Protein AF-A0A6L4ZSP7-F1 (afdb_monomer_lite)

Secondary structure (DSSP, 8-state):
-HHHHHHHHHHHHHHHHHHHHHHHHHHHHHHHHHHHHHHHHHHHHHHHHHHHHHHHH-GGG--S-S-------HHHHHHHHHHHHHHHHHHHHHHHHHHHHHHHHT--HHHHHHHHHHHHHHHHHHHHHHH--TT-HHHHHHHHIIIIIHHHHHHHHHHHHHHHHHTT--TTHHHHHHHHHHHHHHHHHHHHHHHHHHHHHHHHHHTHHHHHHHHHHHHHHHHHHHHHHHHHHHHHHHHTT-------EEEPTTSPEEE---------THHHHHHHHHHT--

Sequence (282 aa):
MSNYTNKGRRQIQEAANDQVRASIIRDNHKEIFEALPRQFDEMKQTIKGFKERLRGAHPTLTKSDEIIIPYAIPVDLQTSSRYFYAALACLVFIALLAAWFSDAWGISPIIAIAIELVIALFTDGLLLYIFNRADEPTASIRRIRQFVVIPSGIAILITLPLFLLTRFVTDELALLFLPIATFSMYGLTIAVTLAGAGLLVCSYILKWSQRDSKHFHGLVQAYASYKSFHEELHDLFEEFGYQTSSLRCEFAEDNRPVTVLVIEQLKIDLARNRSKKQLMLK

Structure (mmCIF, N/CA/C/O backbone):
data_AF-A0A6L4ZSP7-F1
#
_entry.id   AF-A0A6L4ZSP7-F1
#
loop_
_atom_site.group_PDB
_atom_site.id
_atom_site.type_symbol
_atom_site.label_atom_id
_atom_site.label_alt_id
_atom_site.label_comp_id
_atom_site.label_asym_id
_atom_site.label_entity_id
_atom_site.label_seq_id
_atom_site.pdbx_PDB_ins_code
_atom_site.Cartn_x
_atom_site.Cartn_y
_atom_site.Cartn_z
_atom_site.occupancy
_atom_site.B_iso_or_equiv
_atom_site.auth_seq_id
_atom_site.auth_comp_id
_atom_site.auth_asym_id
_atom_site.auth_atom_id
_atom_site.pdbx_PDB_model_num
ATOM 1 N N . MET A 1 1 ? -63.226 -36.095 33.724 1.00 50.00 1 MET A N 1
ATOM 2 C CA . MET A 1 1 ? -61.826 -36.136 34.220 1.00 50.00 1 MET A CA 1
ATOM 3 C C . MET A 1 1 ? -60.751 -35.724 33.195 1.00 50.00 1 MET A C 1
ATOM 5 O O . MET A 1 1 ? -59.643 -35.435 33.617 1.00 50.00 1 MET A O 1
ATOM 9 N N . SER A 1 2 ? -61.043 -35.587 31.890 1.00 53.31 2 SER A N 1
ATOM 10 C CA . SER A 1 2 ? -60.033 -35.282 30.847 1.00 53.31 2 SER A CA 1
ATOM 11 C C . SER A 1 2 ? -59.580 -33.808 30.717 1.00 53.31 2 SER A C 1
ATOM 13 O O . SER A 1 2 ? -58.587 -33.537 30.047 1.00 53.31 2 SER A O 1
ATOM 15 N N . ASN A 1 3 ? -60.278 -32.837 31.322 1.00 49.88 3 ASN A N 1
ATOM 16 C CA . ASN A 1 3 ? -59.964 -31.403 31.147 1.00 49.88 3 ASN A CA 1
ATOM 17 C C . ASN A 1 3 ? -58.893 -30.864 32.113 1.00 49.88 3 ASN A C 1
ATOM 19 O O . ASN A 1 3 ? -58.238 -29.867 31.811 1.00 49.88 3 ASN A O 1
ATOM 23 N N . TYR A 1 4 ? -58.664 -31.528 33.249 1.00 48.09 4 TYR A N 1
ATOM 24 C CA . TYR A 1 4 ? -57.664 -31.096 34.235 1.00 48.09 4 TYR A CA 1
ATOM 25 C C . TYR A 1 4 ? -56.230 -31.459 33.820 1.00 48.09 4 TYR A C 1
ATOM 27 O O . TYR A 1 4 ? -55.296 -30.706 34.089 1.00 48.09 4 TYR A O 1
ATOM 35 N N . THR A 1 5 ? -56.053 -32.558 33.083 1.00 56.16 5 THR A N 1
ATOM 36 C CA . THR A 1 5 ? -54.752 -33.011 32.565 1.00 56.16 5 THR A CA 1
ATOM 37 C C . THR A 1 5 ? -54.221 -32.123 31.437 1.00 56.16 5 THR A C 1
ATOM 39 O O . THR A 1 5 ? -53.020 -31.864 31.384 1.00 56.16 5 THR A O 1
ATOM 42 N N . ASN A 1 6 ? -55.095 -31.578 30.585 1.00 59.00 6 ASN A N 1
ATOM 43 C CA . ASN A 1 6 ? -54.694 -30.643 29.525 1.00 59.00 6 ASN A CA 1
ATOM 44 C C . ASN A 1 6 ? -54.294 -29.261 30.064 1.00 59.00 6 ASN A C 1
ATOM 46 O O . ASN A 1 6 ? -53.354 -28.649 29.558 1.00 59.00 6 ASN A O 1
ATOM 50 N N . LYS A 1 7 ? -54.962 -28.781 31.120 1.00 62.00 7 LYS A N 1
ATOM 51 C CA . LYS A 1 7 ? -54.642 -27.488 31.741 1.00 62.00 7 LYS A CA 1
ATOM 52 C C . LYS A 1 7 ? -53.291 -27.524 32.468 1.00 62.00 7 LYS A C 1
ATOM 54 O O . LYS A 1 7 ? -52.500 -26.600 32.320 1.00 62.00 7 LYS A O 1
ATOM 59 N N . GLY A 1 8 ? -52.994 -28.626 33.164 1.00 56.69 8 GLY A N 1
ATOM 60 C CA . GLY A 1 8 ? -51.693 -28.842 33.806 1.00 56.69 8 GLY A CA 1
ATOM 61 C C . GLY A 1 8 ? -50.537 -28.970 32.807 1.00 56.69 8 GLY A C 1
ATOM 62 O O . GLY A 1 8 ? -49.480 -28.391 33.029 1.00 56.69 8 GLY A O 1
ATOM 63 N N . ARG A 1 9 ? -50.742 -29.655 31.670 1.00 58.72 9 ARG A N 1
ATOM 64 C CA . ARG A 1 9 ? -49.723 -29.735 30.606 1.00 58.72 9 ARG A CA 1
ATOM 65 C C . ARG A 1 9 ? -49.409 -28.369 29.993 1.00 58.72 9 ARG A C 1
ATOM 67 O O . ARG A 1 9 ? -48.236 -28.066 29.826 1.00 58.72 9 ARG A O 1
ATOM 74 N N . ARG A 1 10 ? -50.420 -27.527 29.735 1.00 62.38 10 ARG A N 1
ATOM 75 C CA . ARG A 1 10 ? -50.205 -26.153 29.239 1.00 62.38 10 ARG A CA 1
ATOM 76 C C . ARG A 1 10 ? -49.422 -25.285 30.224 1.00 62.38 10 ARG A C 1
ATOM 78 O O . ARG A 1 10 ? -48.457 -24.661 29.813 1.00 62.38 10 ARG A O 1
ATOM 85 N N . GLN A 1 11 ? -49.757 -25.329 31.513 1.00 64.38 11 GLN A N 1
ATOM 86 C CA . GLN A 1 11 ? -49.040 -24.555 32.537 1.00 64.38 11 GLN A CA 1
ATOM 87 C C . GLN A 1 11 ? -47.581 -24.996 32.718 1.00 64.38 11 GLN A C 1
ATOM 89 O O . GLN A 1 11 ? -46.708 -24.164 32.941 1.00 64.38 11 GLN A O 1
ATOM 94 N N . ILE A 1 12 ? -47.297 -26.298 32.609 1.00 63.69 12 ILE A N 1
ATOM 95 C CA . ILE A 1 12 ? -45.920 -26.816 32.665 1.00 63.69 12 ILE A CA 1
ATOM 96 C C . ILE A 1 12 ? -45.132 -26.392 31.417 1.00 63.69 12 ILE A C 1
ATOM 98 O O . ILE A 1 12 ? -43.949 -26.085 31.518 1.00 63.69 12 ILE A O 1
ATOM 102 N N . GLN A 1 13 ? -45.782 -26.352 30.254 1.00 63.94 13 GLN A N 1
ATOM 103 C CA . GLN A 1 13 ? -45.156 -25.977 28.988 1.00 63.94 13 GLN A CA 1
ATOM 104 C C . GLN A 1 13 ? -44.913 -24.461 28.879 1.00 63.94 13 GLN A C 1
ATOM 106 O O . GLN A 1 13 ? -43.869 -24.054 28.379 1.00 63.94 13 GLN A O 1
ATOM 111 N N . GLU A 1 14 ? -45.812 -23.634 29.418 1.00 66.38 14 GLU A N 1
ATOM 112 C CA . GLU A 1 14 ? -45.604 -22.188 29.601 1.00 66.38 14 GLU A CA 1
ATOM 113 C C . GLU A 1 14 ? -44.453 -21.916 30.576 1.00 66.38 14 GLU A C 1
ATOM 115 O O . GLU A 1 14 ? -43.502 -21.236 30.210 1.00 66.38 14 GLU A O 1
ATOM 120 N N . ALA A 1 15 ? -44.448 -22.550 31.755 1.00 58.03 15 ALA A N 1
ATOM 121 C CA . ALA A 1 15 ? -43.363 -22.385 32.725 1.00 58.03 15 ALA A CA 1
ATOM 122 C C . ALA A 1 15 ? -41.993 -22.851 32.188 1.00 58.03 15 ALA A C 1
ATOM 124 O O . ALA A 1 15 ? -40.968 -22.247 32.500 1.00 58.03 15 ALA A O 1
ATOM 125 N N . ALA A 1 16 ? -41.961 -23.910 31.370 1.00 57.38 16 ALA A N 1
ATOM 126 C CA . ALA A 1 16 ? -40.741 -24.369 30.706 1.00 57.38 16 ALA A CA 1
ATOM 127 C C . ALA A 1 16 ? -40.262 -23.378 29.632 1.00 57.38 16 ALA A C 1
ATOM 129 O O . ALA A 1 16 ? -39.066 -23.103 29.550 1.00 57.38 16 ALA A O 1
ATOM 130 N N . ASN A 1 17 ? -41.178 -22.800 28.848 1.00 68.06 17 ASN A N 1
ATOM 131 C CA . ASN A 1 17 ? -40.848 -21.762 27.871 1.00 68.06 17 ASN A CA 1
ATOM 132 C C . ASN A 1 17 ? -40.337 -20.482 28.544 1.00 68.06 17 ASN A C 1
ATOM 134 O O . ASN A 1 17 ? -39.372 -19.892 28.061 1.00 68.06 17 ASN A O 1
ATOM 138 N N . ASP A 1 18 ? -40.921 -20.088 29.674 1.00 68.19 18 ASP A N 1
ATOM 139 C CA . ASP A 1 18 ? -40.476 -18.929 30.451 1.00 68.19 18 ASP A CA 1
ATOM 140 C C . ASP A 1 18 ? -39.090 -19.161 31.062 1.00 68.19 18 ASP A C 1
ATOM 142 O O . ASP A 1 18 ? -38.244 -18.269 31.054 1.00 68.19 18 ASP A O 1
ATOM 146 N N . GLN A 1 19 ? -38.807 -20.382 31.526 1.00 62.84 19 GLN A N 1
ATOM 147 C CA . GLN A 1 19 ? -37.491 -20.743 32.048 1.00 62.84 19 GLN A CA 1
ATOM 148 C C . GLN A 1 19 ? -36.415 -20.761 30.950 1.00 62.84 19 GLN A C 1
ATOM 150 O O . GLN A 1 19 ? -35.310 -20.271 31.182 1.00 62.84 19 GLN A O 1
ATOM 155 N N . VAL A 1 20 ? -36.740 -21.268 29.754 1.00 64.38 20 VAL A N 1
ATOM 156 C CA . VAL A 1 20 ? -35.843 -21.240 28.585 1.00 64.38 20 VAL A CA 1
ATOM 157 C C . VAL A 1 20 ? -35.598 -19.802 28.120 1.00 64.38 20 VAL A C 1
ATOM 159 O O . VAL A 1 20 ? -34.451 -19.424 27.879 1.00 64.38 20 VAL A O 1
ATOM 162 N N . ARG A 1 21 ? -36.641 -18.963 28.066 1.00 61.62 21 ARG A N 1
ATOM 163 C CA . ARG A 1 21 ? -36.506 -17.526 27.775 1.00 61.62 21 ARG A CA 1
ATOM 164 C C . ARG A 1 21 ? -35.613 -16.838 28.800 1.00 61.62 21 ARG A C 1
ATOM 166 O O . ARG A 1 21 ? -34.668 -16.166 28.411 1.00 61.62 21 ARG A O 1
ATOM 173 N N . ALA A 1 22 ? -35.832 -17.069 30.091 1.00 60.72 22 ALA A N 1
ATOM 174 C CA . ALA A 1 22 ? -35.009 -16.492 31.148 1.00 60.72 22 ALA A CA 1
ATOM 175 C C . ALA A 1 22 ? -33.539 -16.945 31.081 1.00 60.72 22 ALA A C 1
ATOM 177 O O . ALA A 1 22 ? -32.655 -16.142 31.375 1.00 60.72 22 ALA A O 1
ATOM 178 N N . SER A 1 23 ? -33.252 -18.194 30.684 1.00 64.44 23 SER A N 1
ATOM 179 C CA . SER A 1 23 ? -31.868 -18.642 30.461 1.00 64.44 23 SER A CA 1
ATOM 180 C C . SER A 1 23 ? -31.230 -17.984 29.241 1.00 64.44 23 SER A C 1
ATOM 182 O O . SER A 1 23 ? -30.126 -17.470 29.363 1.00 64.44 23 SER A O 1
ATOM 184 N N . ILE A 1 24 ? -31.943 -17.901 28.110 1.00 63.78 24 ILE A N 1
ATOM 185 C CA . ILE A 1 24 ? -31.439 -17.253 26.889 1.00 63.78 24 ILE A CA 1
ATOM 186 C C . ILE A 1 24 ? -31.153 -15.774 27.156 1.00 63.78 24 ILE A C 1
ATOM 188 O O . ILE A 1 24 ? -30.101 -15.268 26.783 1.00 63.78 24 ILE A O 1
ATOM 192 N N . ILE A 1 25 ? -32.059 -15.080 27.850 1.00 60.62 25 ILE A N 1
ATOM 193 C CA . ILE A 1 25 ? -31.868 -13.665 28.168 1.00 60.62 25 ILE A CA 1
ATOM 194 C C . ILE A 1 25 ? -30.705 -13.490 29.154 1.00 60.62 25 ILE A C 1
ATOM 196 O O . ILE A 1 25 ? -29.912 -12.572 28.987 1.00 60.62 25 ILE A O 1
ATOM 200 N N . ARG A 1 26 ? -30.545 -14.373 30.149 1.00 63.62 26 ARG A N 1
ATOM 201 C CA . ARG A 1 26 ? -29.420 -14.313 31.097 1.00 63.62 26 ARG A CA 1
ATOM 202 C C . ARG A 1 26 ? -28.070 -14.558 30.420 1.00 63.62 26 ARG A C 1
ATOM 204 O O . ARG A 1 26 ? -27.113 -13.849 30.730 1.00 63.62 26 ARG A O 1
ATOM 211 N N . ASP A 1 27 ? -28.000 -15.533 29.521 1.00 68.94 27 ASP A N 1
ATOM 212 C CA . ASP A 1 27 ? -26.773 -15.872 28.799 1.00 68.94 27 ASP A CA 1
ATOM 213 C C . ASP A 1 27 ? -26.396 -14.748 27.821 1.00 68.94 27 ASP A C 1
ATOM 215 O O . ASP A 1 27 ? -25.262 -14.267 27.859 1.00 68.94 27 ASP A O 1
ATOM 219 N N . ASN A 1 28 ? -27.368 -14.215 27.069 1.00 62.94 28 ASN A N 1
ATOM 220 C CA . ASN A 1 28 ? -27.169 -13.044 26.208 1.00 62.94 28 ASN A CA 1
ATOM 221 C C . ASN A 1 28 ? -26.764 -11.804 27.022 1.00 62.94 28 ASN A C 1
ATOM 223 O O . ASN A 1 28 ? -25.855 -11.071 26.639 1.00 62.94 28 ASN A O 1
ATOM 227 N N . HIS A 1 29 ? -27.398 -11.572 28.175 1.00 64.12 29 HIS A N 1
ATOM 228 C CA . HIS A 1 29 ? -27.075 -10.448 29.054 1.00 64.12 29 HIS A CA 1
ATOM 229 C C . HIS A 1 29 ? -25.637 -10.535 29.572 1.00 64.12 29 HIS A C 1
ATOM 231 O O . HIS A 1 29 ? -24.944 -9.523 29.636 1.00 64.12 29 HIS A O 1
ATOM 237 N N . LYS A 1 30 ? -25.160 -11.736 29.920 1.00 66.75 30 LYS A N 1
ATOM 238 C CA . LYS A 1 30 ? -23.770 -11.942 30.338 1.00 66.75 30 LYS A CA 1
ATOM 239 C C . LYS A 1 30 ? -22.789 -11.640 29.201 1.00 66.75 30 LYS A C 1
ATOM 241 O O . LYS A 1 30 ? -21.801 -10.950 29.433 1.00 66.75 30 LYS A O 1
ATOM 246 N N . GLU A 1 31 ? -23.073 -12.109 27.988 1.00 67.75 31 GLU A N 1
ATOM 247 C CA . GLU A 1 31 ? -22.227 -11.867 26.813 1.00 67.75 31 GLU A CA 1
ATOM 248 C C . GLU A 1 31 ? -22.124 -10.369 26.480 1.00 67.75 31 GLU A C 1
ATOM 250 O O . GLU A 1 31 ? -21.031 -9.847 26.265 1.00 67.75 31 GLU A O 1
ATOM 255 N N . ILE A 1 32 ? -23.242 -9.645 26.552 1.00 65.69 32 ILE A N 1
ATOM 256 C CA . ILE A 1 32 ? -23.294 -8.193 26.328 1.00 65.69 32 ILE A CA 1
ATOM 257 C C . ILE A 1 32 ? -22.546 -7.430 27.422 1.00 65.69 32 ILE A C 1
ATOM 259 O O . ILE A 1 32 ? -21.803 -6.490 27.129 1.00 65.69 32 ILE A O 1
ATOM 263 N N . PHE A 1 33 ? -22.701 -7.851 28.678 1.00 65.75 33 PHE A N 1
ATOM 264 C CA . PHE A 1 33 ? -22.041 -7.222 29.819 1.00 65.75 33 PHE A CA 1
ATOM 265 C C . PHE A 1 33 ? -20.518 -7.390 29.773 1.00 65.75 33 PHE A C 1
ATOM 267 O O . PHE A 1 33 ? -19.780 -6.492 30.169 1.00 65.75 33 PHE A O 1
ATOM 274 N N . GLU A 1 34 ? -20.032 -8.518 29.254 1.00 75.06 34 GLU A N 1
ATOM 275 C CA . GLU A 1 34 ? -18.604 -8.725 29.014 1.00 75.06 34 GLU A CA 1
ATOM 276 C C . GLU A 1 34 ? -18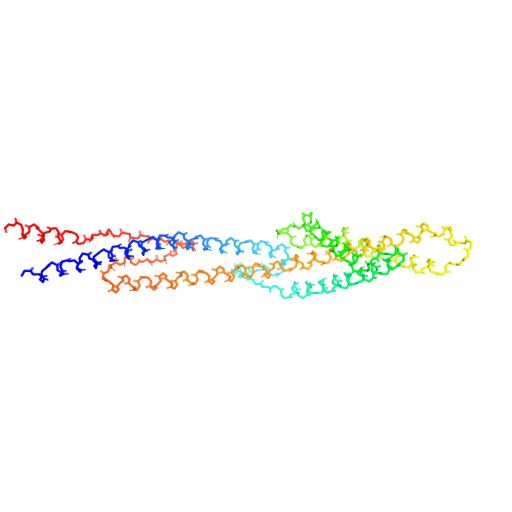.100 -7.986 27.759 1.00 75.06 34 GLU A C 1
ATOM 278 O O . GLU A 1 34 ? -16.933 -7.589 27.715 1.00 75.06 34 GLU A O 1
ATOM 283 N N . ALA A 1 35 ? -18.951 -7.775 26.749 1.00 71.44 35 ALA A N 1
ATOM 284 C CA . ALA A 1 35 ? -18.583 -7.124 25.491 1.00 71.44 35 ALA A CA 1
ATOM 285 C C . ALA A 1 35 ? -18.485 -5.590 25.591 1.00 71.44 35 ALA A C 1
ATOM 287 O O . ALA A 1 35 ? -17.581 -5.001 24.997 1.00 71.44 35 ALA A O 1
ATOM 288 N N . LEU A 1 36 ? -19.368 -4.932 26.351 1.00 69.50 36 LEU A N 1
ATOM 289 C CA . LEU A 1 36 ? -19.434 -3.462 26.438 1.00 69.50 36 LEU A CA 1
ATOM 290 C C . LEU A 1 36 ? -18.137 -2.814 26.969 1.00 69.50 36 LEU A C 1
ATOM 292 O O . LEU A 1 36 ? -17.612 -1.911 26.310 1.00 69.50 36 LEU A O 1
ATOM 296 N N . PRO A 1 37 ? -17.569 -3.266 28.110 1.00 73.88 37 PRO A N 1
ATOM 297 C CA . PRO A 1 37 ? -16.305 -2.737 28.615 1.00 73.88 37 PRO A CA 1
ATOM 298 C C . PRO A 1 37 ? -15.147 -2.982 27.643 1.00 73.88 37 PRO A C 1
ATOM 300 O O . PRO A 1 37 ? -14.330 -2.087 27.439 1.00 73.88 37 PRO A O 1
ATOM 303 N N . ARG A 1 38 ? -15.117 -4.151 26.979 1.00 76.44 38 ARG A N 1
ATOM 304 C CA . ARG A 1 38 ? -14.092 -4.480 25.974 1.00 76.44 38 ARG A CA 1
ATOM 305 C C . ARG A 1 38 ? -14.135 -3.514 24.793 1.00 76.44 38 ARG A C 1
ATOM 307 O O . ARG A 1 38 ? -13.101 -2.962 24.438 1.00 76.44 38 ARG A O 1
ATOM 314 N N . GLN A 1 39 ? -15.317 -3.244 24.235 1.00 71.88 39 GLN A N 1
ATOM 315 C CA . GLN A 1 39 ? -15.454 -2.286 23.131 1.00 71.88 39 GLN A CA 1
ATOM 316 C C . GLN A 1 39 ? -15.047 -0.870 23.536 1.00 71.88 39 GLN A C 1
ATOM 318 O O . GLN A 1 39 ? -14.413 -0.156 22.760 1.00 71.88 39 GLN A O 1
ATOM 323 N N . PHE A 1 40 ? -15.376 -0.458 24.758 1.00 70.38 40 PHE A N 1
ATOM 324 C CA . PHE A 1 40 ? -14.986 0.854 25.256 1.00 70.38 40 PHE A CA 1
ATOM 325 C C . PHE A 1 40 ? -13.469 0.973 25.470 1.00 70.38 40 PHE A C 1
ATOM 327 O O . PHE A 1 40 ? -12.866 1.993 25.122 1.00 70.38 40 PHE A O 1
ATOM 334 N N . ASP A 1 41 ? -12.834 -0.078 25.989 1.00 75.12 41 ASP A N 1
ATOM 335 C CA . ASP A 1 41 ? -11.379 -0.149 26.114 1.00 75.12 41 ASP A CA 1
ATOM 336 C C . ASP A 1 41 ? -10.696 -0.150 24.738 1.00 75.12 41 ASP A C 1
ATOM 338 O O . ASP A 1 41 ? -9.726 0.584 24.540 1.00 75.12 41 ASP A O 1
ATOM 342 N N . GLU A 1 42 ? -11.238 -0.871 23.754 1.00 76.50 42 GLU A N 1
ATOM 343 C CA . GLU A 1 42 ? -10.776 -0.838 22.359 1.00 76.50 42 GLU A CA 1
ATOM 344 C C . GLU A 1 42 ? -10.921 0.559 21.733 1.00 76.50 42 GLU A C 1
ATOM 346 O O . GLU A 1 42 ? -9.997 1.051 21.077 1.00 76.50 42 GLU A O 1
ATOM 351 N N . MET A 1 43 ? -12.033 1.260 21.980 1.00 70.81 43 MET A N 1
ATOM 352 C CA . MET A 1 43 ? -12.218 2.649 21.543 1.00 70.81 43 MET A CA 1
ATOM 353 C C . MET A 1 43 ? -11.171 3.579 22.164 1.00 70.81 43 MET A C 1
ATOM 355 O O . MET A 1 43 ? -10.561 4.382 21.454 1.00 70.81 43 MET A O 1
ATOM 359 N N . LYS A 1 44 ? -10.915 3.459 23.474 1.00 75.31 44 LYS A N 1
ATOM 360 C CA . LYS A 1 44 ? -9.873 4.231 24.170 1.00 75.31 44 LYS A CA 1
ATOM 361 C C . LYS A 1 44 ? -8.485 3.952 23.606 1.00 75.31 44 LYS A C 1
ATOM 363 O O . LYS A 1 44 ? -7.722 4.892 23.382 1.00 75.31 44 LYS A O 1
ATOM 368 N N . GLN A 1 45 ? -8.158 2.684 23.360 1.00 82.38 45 GLN A N 1
ATOM 369 C CA . GLN A 1 45 ? -6.891 2.291 22.747 1.00 82.38 45 GLN A CA 1
ATOM 370 C C . GLN A 1 45 ? -6.759 2.858 21.330 1.00 82.38 45 GLN A C 1
ATOM 372 O O . GLN A 1 45 ? -5.706 3.397 20.990 1.00 82.38 45 GLN A O 1
ATOM 377 N N . THR A 1 46 ? -7.836 2.835 20.540 1.00 77.88 46 THR A N 1
ATOM 378 C CA . THR A 1 46 ? -7.875 3.418 19.191 1.00 77.88 46 THR A CA 1
ATOM 379 C C . THR A 1 46 ? -7.632 4.928 19.228 1.00 77.88 46 THR A C 1
ATOM 381 O O . THR A 1 46 ? -6.803 5.431 18.473 1.00 77.88 46 THR A O 1
ATOM 384 N N . ILE A 1 47 ? -8.293 5.659 20.135 1.00 78.19 47 ILE A N 1
ATOM 385 C CA . ILE A 1 47 ? -8.079 7.105 20.322 1.00 78.19 47 ILE A CA 1
ATOM 386 C C . ILE A 1 47 ? -6.632 7.385 20.741 1.00 78.19 47 ILE A C 1
ATOM 388 O O . ILE A 1 47 ? -5.989 8.279 20.187 1.00 78.19 47 ILE A O 1
ATOM 392 N N . LYS A 1 48 ? -6.097 6.618 21.700 1.00 82.50 48 LYS A N 1
ATOM 393 C CA . LYS A 1 48 ? -4.720 6.777 22.180 1.00 82.50 48 LYS A CA 1
ATOM 394 C C . LYS A 1 48 ? -3.707 6.548 21.054 1.00 82.50 48 LYS A C 1
ATOM 396 O O . LYS A 1 48 ? -2.869 7.417 20.818 1.00 82.50 48 LYS A O 1
ATOM 401 N N . GLY A 1 49 ? -3.833 5.442 20.320 1.00 83.62 49 GLY A N 1
ATOM 402 C CA . GLY A 1 49 ? -2.966 5.120 19.185 1.00 83.62 49 GLY A CA 1
ATOM 403 C C . GLY A 1 49 ? -3.074 6.145 18.054 1.00 83.62 49 GLY A C 1
ATOM 404 O O . GLY A 1 49 ? -2.060 6.575 17.507 1.00 83.62 49 GLY A O 1
ATOM 405 N N . PHE A 1 50 ? -4.286 6.622 17.749 1.00 82.31 50 PHE A N 1
ATOM 406 C CA . PHE A 1 50 ? -4.489 7.699 16.779 1.00 82.31 50 PHE A CA 1
ATOM 407 C C . PHE A 1 50 ? -3.793 8.995 17.216 1.00 82.31 50 PHE A C 1
ATOM 409 O O . PHE A 1 50 ? -3.107 9.611 16.406 1.00 82.31 50 PHE A O 1
ATOM 416 N N . LYS A 1 51 ? -3.910 9.394 18.491 1.00 80.75 51 LYS A N 1
ATOM 417 C CA . LYS A 1 51 ? -3.263 10.604 19.033 1.00 80.75 51 LYS A CA 1
ATOM 418 C C . LYS A 1 51 ? -1.735 10.510 18.974 1.00 80.75 51 LYS A C 1
ATOM 420 O O . LYS A 1 51 ? -1.083 11.487 18.608 1.00 80.75 51 LYS A O 1
ATOM 425 N N . GLU A 1 52 ? -1.167 9.350 19.300 1.00 85.06 52 GLU A N 1
ATOM 426 C CA . GLU A 1 52 ? 0.277 9.095 19.214 1.00 85.06 52 GLU A CA 1
ATOM 427 C C . GLU A 1 52 ? 0.779 9.201 17.765 1.00 85.06 52 GLU A C 1
ATOM 429 O O . GLU A 1 52 ? 1.713 9.961 17.490 1.00 85.06 52 GLU A O 1
ATOM 434 N N . ARG A 1 53 ? 0.092 8.547 16.819 1.00 83.44 53 ARG A N 1
ATOM 435 C CA . ARG A 1 53 ? 0.409 8.636 15.383 1.00 83.44 53 ARG A CA 1
ATOM 436 C C . ARG A 1 53 ? 0.232 10.046 14.829 1.00 83.44 53 ARG A C 1
ATOM 438 O O . ARG A 1 53 ? 1.086 10.522 14.083 1.00 83.44 53 ARG A O 1
ATOM 445 N N . LEU A 1 54 ? -0.836 10.741 15.219 1.00 83.88 54 LEU A N 1
ATOM 446 C CA . LEU A 1 54 ? -1.109 12.114 14.797 1.00 83.88 54 LEU A CA 1
ATOM 447 C C . LEU A 1 54 ? -0.018 13.074 15.282 1.00 83.88 54 LEU A C 1
ATOM 449 O O . LEU A 1 54 ? 0.418 13.921 14.510 1.00 83.88 54 LEU A O 1
ATOM 453 N N . ARG A 1 55 ? 0.474 12.913 16.517 1.00 82.69 55 ARG A N 1
ATOM 454 C CA . ARG A 1 55 ? 1.573 13.726 17.061 1.00 82.69 55 ARG A CA 1
ATOM 455 C C . ARG A 1 55 ? 2.871 13.531 16.273 1.00 82.69 55 ARG A C 1
ATOM 457 O O . ARG A 1 55 ? 3.585 14.503 16.039 1.00 82.69 55 ARG A O 1
ATOM 464 N N . GLY A 1 56 ? 3.162 12.300 15.850 1.00 82.19 56 GLY A N 1
ATOM 465 C CA . GLY A 1 56 ? 4.325 11.997 15.010 1.00 82.19 56 GLY A CA 1
ATOM 466 C C . GLY A 1 56 ? 4.174 12.462 13.557 1.00 82.19 56 GLY A C 1
ATOM 467 O O . GLY A 1 56 ? 5.145 12.897 12.937 1.00 82.19 56 GLY A O 1
ATOM 468 N N . ALA A 1 57 ? 2.964 12.381 13.000 1.00 79.19 57 ALA A N 1
ATOM 469 C CA . ALA A 1 57 ? 2.704 12.687 11.596 1.00 79.19 57 ALA A CA 1
ATOM 470 C C . ALA A 1 57 ? 2.449 14.178 11.325 1.00 79.19 57 ALA A C 1
ATOM 472 O O . ALA A 1 57 ? 2.946 14.719 10.339 1.00 79.19 57 ALA A O 1
ATOM 473 N N . HIS A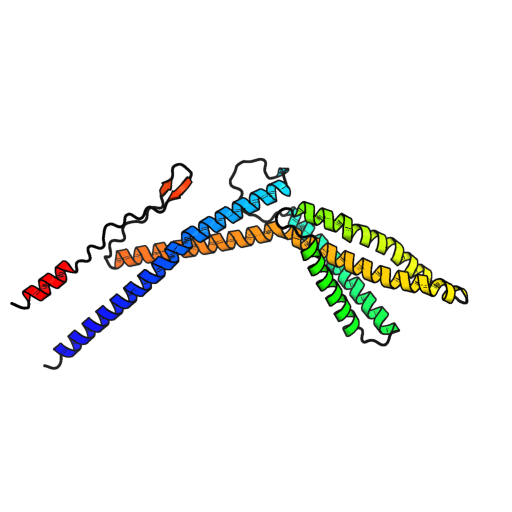 1 58 ? 1.692 14.838 12.203 1.00 80.19 58 HIS A N 1
ATOM 474 C CA . HIS A 1 58 ? 1.190 16.203 12.041 1.00 80.19 58 HIS A CA 1
ATOM 475 C C . HIS A 1 58 ? 1.290 16.982 13.365 1.00 80.19 58 HIS A C 1
ATOM 477 O O . HIS A 1 58 ? 0.270 17.293 13.986 1.00 80.19 58 HIS A O 1
ATOM 483 N N . PRO A 1 59 ? 2.505 17.352 13.813 1.00 75.94 59 PRO A N 1
ATOM 484 C CA . PRO A 1 59 ? 2.715 17.989 15.120 1.00 75.94 59 PRO A CA 1
ATOM 485 C C . PRO A 1 59 ? 1.992 19.339 15.267 1.00 75.94 59 PRO A C 1
ATOM 487 O O . PRO A 1 59 ? 1.693 19.784 16.376 1.00 75.94 59 PRO A O 1
ATOM 490 N N . THR A 1 60 ? 1.679 19.997 14.149 1.00 75.12 60 THR A N 1
ATOM 491 C CA . THR A 1 60 ? 0.924 21.255 14.107 1.00 75.12 60 THR A CA 1
ATOM 492 C C . THR A 1 60 ? -0.558 21.083 14.441 1.00 75.12 60 THR A C 1
ATOM 494 O O . THR A 1 60 ? -1.167 22.036 14.923 1.00 75.12 60 THR A O 1
ATOM 497 N N . LEU A 1 61 ? -1.127 19.889 14.233 1.00 68.19 61 LEU A N 1
ATOM 498 C CA . LEU A 1 61 ? -2.533 19.574 14.513 1.00 68.19 61 LEU A CA 1
ATOM 499 C C . LEU A 1 61 ? -2.773 19.166 15.978 1.00 68.19 61 LEU A C 1
ATOM 501 O O . LEU A 1 61 ? -3.916 19.109 16.414 1.00 68.19 61 LEU A O 1
ATOM 505 N N . THR A 1 62 ? -1.716 18.914 16.758 1.00 60.09 62 THR A N 1
ATOM 506 C CA . THR A 1 62 ? -1.798 18.406 18.142 1.00 60.09 62 THR A CA 1
ATOM 507 C C . THR A 1 62 ? -1.616 19.471 19.229 1.00 60.09 62 THR A C 1
ATOM 509 O O . THR A 1 62 ? -1.236 19.141 20.348 1.00 60.09 62 THR A O 1
ATOM 512 N N . LYS A 1 63 ? -1.848 20.756 18.927 1.00 58.09 63 LYS A N 1
ATOM 513 C CA . LYS A 1 63 ? -1.621 21.860 19.883 1.00 58.09 63 LYS A CA 1
ATOM 514 C C . LYS A 1 63 ? -2.628 21.941 21.043 1.00 58.09 63 LYS A C 1
ATOM 516 O O . LYS A 1 63 ? -2.368 22.696 21.972 1.00 58.09 63 LYS A O 1
ATOM 521 N N . SER A 1 64 ? -3.736 21.199 21.004 1.00 52.97 64 SER A N 1
ATOM 522 C CA . SER A 1 64 ? -4.760 21.204 22.057 1.00 52.97 64 SER A CA 1
ATOM 523 C C . SER A 1 64 ? -4.819 19.857 22.782 1.00 52.97 64 SER A C 1
ATOM 525 O O . SER A 1 64 ? -4.716 18.803 22.149 1.00 52.97 64 SER A O 1
ATOM 527 N N . ASP A 1 65 ? -5.003 19.895 24.105 1.00 54.06 65 ASP A N 1
ATOM 528 C CA . ASP A 1 65 ? -5.243 18.718 24.954 1.00 54.06 65 ASP A CA 1
ATOM 529 C C . ASP A 1 65 ? -6.669 18.156 24.824 1.00 54.06 65 ASP A C 1
ATOM 531 O O . ASP A 1 65 ? -7.016 17.176 25.486 1.00 54.06 65 ASP A O 1
ATOM 535 N N . GLU A 1 66 ? -7.480 18.724 23.930 1.00 57.34 66 GLU A N 1
ATOM 536 C CA . GLU A 1 66 ? -8.809 18.223 23.596 1.00 57.34 66 GLU A CA 1
ATOM 537 C C . GLU A 1 66 ? -8.802 16.751 23.148 1.00 57.34 66 GLU A C 1
ATOM 539 O O . GLU A 1 66 ? -7.834 16.213 22.593 1.00 57.34 66 GLU A O 1
ATOM 544 N N . ILE A 1 67 ? -9.924 16.079 23.411 1.00 56.78 67 ILE A N 1
ATOM 545 C CA . ILE A 1 67 ? -10.173 14.707 22.973 1.00 56.78 67 ILE A CA 1
ATOM 546 C C . ILE A 1 67 ? -10.273 14.715 21.443 1.00 56.78 67 ILE A C 1
ATOM 548 O O . ILE A 1 67 ? -11.267 15.160 20.875 1.00 56.78 67 ILE A O 1
ATOM 552 N N . ILE A 1 68 ? -9.238 14.213 20.769 1.00 64.25 68 ILE A N 1
ATOM 553 C CA . ILE A 1 68 ? -9.219 14.106 19.308 1.00 64.25 68 ILE A CA 1
ATOM 554 C C . ILE A 1 68 ? -9.914 12.806 18.900 1.00 64.25 68 ILE A C 1
ATOM 556 O O . ILE A 1 68 ? -9.393 11.713 19.122 1.00 64.25 68 ILE A O 1
ATOM 560 N N . ILE A 1 69 ? -11.084 12.931 18.278 1.00 71.50 69 ILE A N 1
ATOM 561 C CA . ILE A 1 69 ? -11.806 11.808 17.671 1.00 71.50 69 ILE A CA 1
ATOM 562 C C . ILE A 1 69 ? -11.099 11.409 16.362 1.00 71.50 69 ILE A C 1
ATOM 564 O O . ILE A 1 69 ? -10.775 12.298 15.579 1.00 71.50 69 ILE A O 1
ATOM 568 N N . PRO A 1 70 ? -10.864 10.114 16.074 1.00 75.56 70 PRO A N 1
ATOM 569 C CA . PRO A 1 70 ? -10.245 9.684 14.821 1.00 75.56 70 PRO A CA 1
ATOM 570 C C . PRO A 1 70 ? -11.020 10.141 13.573 1.00 75.56 70 PRO A C 1
ATOM 572 O O . PRO A 1 70 ? -12.137 9.690 13.302 1.00 75.56 70 PRO A O 1
ATOM 575 N N . TYR A 1 71 ? -10.399 10.998 12.763 1.00 74.94 71 TYR A N 1
ATOM 576 C CA . TYR A 1 71 ? -10.954 11.508 11.507 1.00 74.94 71 TYR A CA 1
ATOM 577 C C . TYR A 1 71 ? -9.975 11.317 10.345 1.00 74.94 71 TYR A C 1
ATOM 579 O O . TYR A 1 71 ? -8.761 11.213 10.527 1.00 74.94 71 TYR A O 1
ATOM 587 N N . ALA A 1 72 ? -10.510 11.275 9.126 1.00 80.38 72 ALA A N 1
ATOM 588 C CA . ALA A 1 72 ? -9.695 11.175 7.926 1.00 80.38 72 ALA A CA 1
ATOM 589 C C . ALA A 1 72 ? -9.085 12.539 7.574 1.00 80.38 72 ALA A C 1
ATOM 591 O O . ALA A 1 72 ? -9.810 13.512 7.366 1.00 80.38 72 ALA A O 1
ATOM 592 N N . ILE A 1 73 ? -7.758 12.611 7.477 1.00 83.94 73 ILE A N 1
ATOM 593 C CA . ILE A 1 73 ? -7.045 13.864 7.203 1.00 83.94 73 ILE A CA 1
ATOM 594 C C . ILE A 1 73 ? -7.138 14.168 5.695 1.00 83.94 73 ILE A C 1
ATOM 596 O O . ILE A 1 73 ? -6.587 13.407 4.892 1.00 83.94 73 ILE A O 1
ATOM 600 N N . PRO A 1 74 ? -7.792 15.271 5.267 1.00 81.56 74 PRO A N 1
ATOM 601 C CA . PRO A 1 74 ? -8.043 15.527 3.845 1.00 81.56 74 PRO A CA 1
ATOM 602 C C . PRO A 1 74 ? -6.766 15.661 3.010 1.00 81.56 74 PRO A C 1
ATOM 604 O O . PRO A 1 74 ? -6.706 15.181 1.879 1.00 81.56 74 PRO A O 1
ATOM 607 N N . VAL A 1 75 ? -5.726 16.279 3.577 1.00 86.06 75 VAL A N 1
ATOM 608 C CA . VAL A 1 75 ? -4.433 16.485 2.905 1.00 86.06 75 VAL A CA 1
ATOM 609 C C . VAL A 1 75 ? -3.737 15.149 2.621 1.00 86.06 75 VAL A C 1
ATOM 611 O O . VAL A 1 75 ? -3.238 14.939 1.511 1.00 86.06 75 VAL A O 1
ATOM 614 N N . ASP A 1 76 ? -3.760 14.219 3.578 1.00 89.12 76 ASP A N 1
ATOM 615 C CA . ASP A 1 76 ? -3.173 12.884 3.417 1.00 89.12 76 ASP A CA 1
ATOM 616 C C . ASP A 1 76 ? -3.941 12.073 2.369 1.00 89.12 76 ASP A C 1
ATOM 618 O O . ASP A 1 76 ? -3.329 11.414 1.530 1.00 89.12 76 ASP A O 1
ATOM 622 N N . LEU A 1 77 ? -5.273 12.182 2.343 1.00 89.62 77 LEU A N 1
ATOM 623 C CA . LEU A 1 77 ? -6.120 11.526 1.345 1.00 89.62 77 LEU A CA 1
ATOM 624 C C . LEU A 1 77 ? -5.888 12.051 -0.074 1.00 89.62 77 LEU A C 1
ATOM 626 O O . LEU A 1 77 ? -5.736 11.262 -1.011 1.00 89.62 77 LEU A O 1
ATOM 630 N N . GLN A 1 78 ? -5.821 13.372 -0.249 1.00 92.06 78 GLN A N 1
ATOM 631 C CA . GLN A 1 78 ? -5.503 13.969 -1.547 1.00 92.06 78 GLN A CA 1
ATOM 632 C C . GLN A 1 78 ? -4.120 13.521 -2.018 1.00 92.06 78 GLN A C 1
ATOM 634 O O . GLN A 1 78 ? -3.956 13.088 -3.159 1.00 92.06 78 GLN A O 1
ATOM 639 N N . THR A 1 79 ? -3.132 13.552 -1.127 1.00 92.19 79 THR A N 1
ATOM 640 C CA . THR A 1 79 ? -1.771 13.111 -1.437 1.00 92.19 79 THR A CA 1
ATOM 641 C C . THR A 1 79 ? -1.736 11.616 -1.771 1.00 92.19 79 THR A C 1
ATOM 643 O O . THR A 1 79 ? -1.132 11.226 -2.768 1.00 92.19 79 THR A O 1
ATOM 646 N N . SER A 1 80 ? -2.460 10.784 -1.018 1.00 93.56 80 SER A N 1
ATOM 647 C CA . SER A 1 80 ? -2.622 9.349 -1.273 1.00 93.56 80 SER A CA 1
ATOM 648 C C . SER A 1 80 ? -3.197 9.070 -2.661 1.00 93.56 80 SER A C 1
ATOM 650 O O . SER A 1 80 ? -2.703 8.178 -3.354 1.00 93.56 80 SER A O 1
ATOM 652 N N . SER A 1 81 ? -4.199 9.845 -3.094 1.00 93.69 81 SER A N 1
ATOM 653 C CA . SER A 1 81 ? -4.793 9.700 -4.428 1.00 93.69 81 SER A CA 1
ATOM 654 C C . SER A 1 81 ? -3.792 10.020 -5.542 1.00 93.69 81 SER A C 1
ATOM 656 O O . SER A 1 81 ? -3.698 9.274 -6.511 1.00 93.69 81 SER A O 1
ATOM 658 N N . ARG A 1 82 ? -2.964 11.061 -5.373 1.00 95.81 82 ARG A N 1
ATOM 659 C CA . ARG A 1 82 ? -1.903 11.407 -6.333 1.00 95.81 82 ARG A CA 1
ATOM 660 C C . ARG A 1 82 ? -0.872 10.287 -6.451 1.00 95.81 82 ARG A C 1
ATOM 662 O O . ARG A 1 82 ? -0.529 9.904 -7.564 1.00 95.81 82 ARG A O 1
ATOM 669 N N . TYR A 1 83 ? -0.429 9.732 -5.320 1.00 95.69 83 TYR A N 1
ATOM 670 C CA . TYR A 1 83 ? 0.462 8.568 -5.304 1.00 95.69 83 TYR A CA 1
ATOM 671 C C . TYR A 1 83 ? -0.169 7.354 -5.992 1.00 95.69 83 TYR A C 1
ATOM 673 O O . TYR A 1 83 ? 0.501 6.691 -6.775 1.00 95.69 83 TYR A O 1
ATOM 681 N N . PHE A 1 84 ? -1.457 7.099 -5.754 1.00 96.62 84 PHE A N 1
ATOM 682 C CA . PHE A 1 84 ? -2.180 5.998 -6.386 1.00 96.62 84 PHE A CA 1
ATOM 683 C C . PHE A 1 84 ? -2.243 6.141 -7.911 1.00 96.62 84 PHE A C 1
ATOM 685 O O . PHE A 1 84 ? -1.903 5.202 -8.622 1.00 96.62 84 PHE A O 1
ATOM 692 N N . TYR A 1 85 ? -2.629 7.312 -8.425 1.00 97.25 85 TYR A N 1
ATOM 693 C CA . TYR A 1 85 ? -2.699 7.536 -9.872 1.00 97.25 85 TYR A CA 1
ATOM 694 C C . TYR A 1 85 ? -1.320 7.507 -10.535 1.00 97.25 85 TYR A C 1
ATOM 696 O O . TYR A 1 85 ? -1.186 6.968 -11.630 1.00 97.25 85 TYR A O 1
ATOM 704 N N . ALA A 1 86 ? -0.286 8.025 -9.865 1.00 96.12 86 ALA A N 1
ATOM 705 C CA . ALA A 1 86 ? 1.087 7.916 -10.348 1.00 96.12 86 ALA A CA 1
ATOM 706 C C . ALA A 1 86 ? 1.554 6.451 -10.397 1.00 96.12 86 ALA A C 1
ATOM 708 O O . ALA A 1 86 ? 2.148 6.025 -11.383 1.00 96.12 86 ALA A O 1
ATOM 709 N N . ALA A 1 87 ? 1.231 5.661 -9.371 1.00 96.00 87 ALA A N 1
ATOM 710 C CA . ALA A 1 87 ? 1.528 4.236 -9.356 1.00 96.00 87 ALA A CA 1
ATOM 711 C C . ALA A 1 87 ? 0.791 3.481 -10.469 1.00 96.00 87 ALA A C 1
ATOM 713 O O . ALA A 1 87 ? 1.392 2.665 -11.163 1.00 96.00 87 ALA A O 1
ATOM 714 N N . LEU A 1 88 ? -0.491 3.794 -10.681 1.00 96.75 88 LEU A N 1
ATOM 715 C CA . LEU A 1 88 ? -1.288 3.222 -11.762 1.00 96.75 88 LEU A CA 1
ATOM 716 C C . LEU A 1 88 ? -0.679 3.545 -13.131 1.00 96.75 88 LEU A C 1
ATOM 718 O O . LEU A 1 88 ? -0.594 2.661 -13.975 1.00 96.75 88 LEU A O 1
ATOM 722 N N . ALA A 1 89 ? -0.200 4.775 -13.338 1.00 96.44 89 ALA A N 1
ATOM 723 C CA . ALA A 1 89 ? 0.499 5.148 -14.564 1.00 96.44 89 ALA A CA 1
ATOM 724 C C . ALA A 1 89 ? 1.780 4.319 -14.772 1.00 96.44 89 ALA A C 1
ATOM 726 O O . ALA A 1 89 ? 2.007 3.833 -15.879 1.00 96.44 89 ALA A O 1
ATOM 727 N N . CYS A 1 90 ? 2.572 4.082 -13.718 1.00 95.44 90 CYS A N 1
ATOM 728 C CA . CYS A 1 90 ? 3.734 3.187 -13.785 1.00 95.44 90 CYS A CA 1
ATOM 729 C C . CYS A 1 90 ? 3.337 1.746 -14.138 1.00 95.44 90 CYS A C 1
ATOM 731 O O . CYS A 1 90 ? 3.988 1.128 -14.974 1.00 95.44 90 CYS A O 1
ATOM 733 N N . LEU A 1 91 ? 2.259 1.216 -13.549 1.00 94.75 91 LEU A N 1
ATOM 734 C CA . LEU A 1 91 ? 1.769 -0.136 -13.847 1.00 94.75 91 LEU A CA 1
ATOM 735 C C . LEU A 1 91 ? 1.237 -0.266 -15.279 1.00 94.75 91 LEU A C 1
ATOM 737 O O . LEU A 1 91 ? 1.455 -1.279 -15.936 1.00 94.75 91 LEU A O 1
ATOM 741 N N . VAL A 1 92 ? 0.560 0.758 -15.796 1.00 96.12 92 VAL A N 1
ATOM 742 C CA . VAL A 1 92 ? 0.138 0.777 -17.202 1.00 96.12 92 VAL A CA 1
ATOM 743 C C . VAL A 1 92 ? 1.362 0.826 -18.114 1.00 96.12 92 VAL A C 1
ATOM 745 O O . VAL A 1 92 ? 1.440 0.062 -19.072 1.00 96.12 92 VAL A O 1
ATOM 748 N N . PHE A 1 93 ? 2.344 1.674 -17.800 1.00 94.62 93 PHE A N 1
ATOM 749 C CA . PHE A 1 93 ? 3.580 1.765 -18.573 1.00 94.62 93 PHE A CA 1
ATOM 750 C C . PHE A 1 93 ? 4.347 0.439 -18.584 1.00 94.62 93 PHE A C 1
ATOM 752 O O . PHE A 1 93 ? 4.812 0.012 -19.639 1.00 94.62 93 PHE A O 1
ATOM 759 N N . ILE A 1 94 ? 4.424 -0.255 -17.445 1.00 94.12 94 ILE A N 1
ATOM 760 C CA . ILE A 1 94 ? 5.120 -1.538 -17.376 1.00 94.12 94 ILE A CA 1
ATOM 761 C C . ILE A 1 94 ? 4.369 -2.659 -18.091 1.00 94.12 94 ILE A C 1
ATOM 763 O O . ILE A 1 94 ? 4.997 -3.479 -18.750 1.00 94.12 94 ILE A O 1
ATOM 767 N N . ALA A 1 95 ? 3.034 -2.655 -18.051 1.00 93.31 95 ALA A N 1
ATOM 768 C CA . ALA A 1 95 ? 2.224 -3.583 -18.834 1.00 93.31 95 ALA A CA 1
ATOM 769 C C . ALA A 1 95 ? 2.445 -3.377 -20.342 1.00 93.31 95 ALA A C 1
ATOM 771 O O . ALA A 1 95 ? 2.593 -4.348 -21.082 1.00 93.31 95 ALA A O 1
ATOM 772 N N . LEU A 1 96 ? 2.529 -2.122 -20.799 1.00 93.69 96 LEU A N 1
ATOM 773 C CA . LEU A 1 96 ? 2.840 -1.802 -22.194 1.00 93.69 96 LEU A CA 1
ATOM 774 C C . LEU A 1 96 ? 4.256 -2.249 -22.581 1.00 93.69 96 LEU A C 1
ATOM 776 O O . LEU A 1 96 ? 4.432 -2.834 -23.649 1.00 93.69 96 LEU A O 1
ATOM 780 N N . LEU A 1 97 ? 5.249 -2.031 -21.712 1.00 90.56 97 LEU A N 1
ATOM 781 C CA . LEU A 1 97 ? 6.613 -2.529 -21.922 1.00 90.56 97 LEU A CA 1
ATOM 782 C C . LEU A 1 97 ? 6.653 -4.060 -21.995 1.00 90.56 97 LEU A C 1
ATOM 784 O O . LEU A 1 97 ? 7.231 -4.609 -22.928 1.00 90.56 97 LEU A O 1
ATOM 788 N N . ALA A 1 98 ? 6.000 -4.753 -21.061 1.00 91.62 98 ALA A N 1
ATOM 789 C CA . ALA A 1 98 ? 5.945 -6.212 -21.028 1.00 91.62 98 ALA A CA 1
ATOM 790 C C . ALA A 1 98 ? 5.276 -6.784 -22.287 1.00 91.62 98 ALA A C 1
ATOM 792 O O . ALA A 1 98 ? 5.795 -7.723 -22.892 1.00 91.62 98 ALA A O 1
ATOM 793 N N . ALA A 1 99 ? 4.165 -6.184 -22.725 1.00 91.94 99 ALA A N 1
ATOM 794 C CA . ALA A 1 99 ? 3.495 -6.552 -23.968 1.00 91.94 99 ALA A CA 1
ATOM 795 C C . ALA A 1 99 ? 4.419 -6.369 -25.178 1.00 91.94 99 ALA A C 1
ATOM 797 O O . ALA A 1 99 ? 4.527 -7.255 -26.023 1.00 91.94 99 ALA A O 1
ATOM 798 N N . TRP A 1 100 ? 5.137 -5.251 -25.238 1.00 89.62 100 TRP A N 1
ATOM 799 C CA . TRP A 1 100 ? 6.048 -4.978 -26.338 1.00 89.62 100 TRP A CA 1
ATOM 800 C C . TRP A 1 100 ? 7.239 -5.942 -26.388 1.00 89.62 100 TRP A C 1
ATOM 802 O O . TRP A 1 100 ? 7.590 -6.423 -27.463 1.00 89.62 100 TRP A O 1
ATOM 812 N N . PHE A 1 101 ? 7.831 -6.283 -25.240 1.00 86.25 101 PHE A N 1
ATOM 813 C CA . PHE A 1 101 ? 8.921 -7.263 -25.186 1.00 86.25 101 PHE A CA 1
ATOM 814 C C . PHE A 1 101 ? 8.457 -8.679 -25.503 1.00 86.25 101 PHE A C 1
ATOM 816 O O . PHE A 1 101 ? 9.194 -9.439 -26.128 1.00 86.25 101 PHE A O 1
ATOM 823 N N . SER A 1 102 ? 7.234 -9.032 -25.112 1.00 90.06 102 SER A N 1
ATOM 824 C CA . SER A 1 102 ? 6.689 -10.359 -25.392 1.00 90.06 102 SER A CA 1
ATOM 825 C C . SER A 1 102 ? 6.558 -10.640 -26.889 1.00 90.06 102 SER A C 1
ATOM 827 O O . SER A 1 102 ? 6.873 -11.749 -27.318 1.00 90.06 102 SER A O 1
ATOM 829 N N . ASP A 1 103 ? 6.208 -9.621 -27.683 1.00 86.88 103 ASP A N 1
ATOM 830 C CA . ASP A 1 103 ? 6.102 -9.717 -29.141 1.00 86.88 103 ASP A CA 1
ATOM 831 C C . ASP A 1 103 ? 7.468 -10.036 -29.770 1.00 86.88 103 ASP A C 1
ATOM 833 O O . ASP A 1 103 ? 7.591 -10.927 -30.608 1.00 86.88 103 ASP A O 1
ATOM 837 N N . ALA A 1 104 ? 8.535 -9.409 -29.264 1.00 83.56 104 ALA A N 1
ATOM 838 C CA . ALA A 1 104 ? 9.902 -9.684 -29.703 1.00 83.56 104 ALA A CA 1
ATOM 839 C C . ALA A 1 104 ? 10.392 -11.101 -29.342 1.00 83.56 104 ALA A C 1
ATOM 841 O O . ALA A 1 104 ? 11.308 -11.611 -29.987 1.00 83.56 104 ALA A O 1
ATOM 842 N N . TRP A 1 105 ? 9.827 -11.731 -28.308 1.00 83.75 105 TRP A N 1
ATOM 843 C CA . TRP A 1 105 ? 10.240 -13.054 -27.813 1.00 83.75 105 TRP A CA 1
ATOM 844 C C . TRP A 1 105 ? 9.279 -14.185 -28.206 1.00 83.75 105 TRP A C 1
ATOM 846 O O . TRP A 1 105 ? 9.504 -15.335 -27.832 1.00 83.75 105 TRP A O 1
ATOM 856 N N . GLY A 1 106 ? 8.207 -13.882 -28.946 1.00 89.12 106 GLY A N 1
ATOM 857 C CA . GLY A 1 106 ? 7.182 -14.861 -29.318 1.00 89.12 106 GLY A CA 1
ATOM 858 C C . GLY A 1 106 ? 6.356 -15.377 -28.132 1.00 89.12 106 GLY A C 1
ATOM 859 O O . GLY A 1 106 ? 5.786 -16.466 -28.202 1.00 89.12 106 GLY A O 1
ATOM 860 N N . ILE A 1 107 ? 6.298 -14.623 -27.031 1.00 91.19 107 ILE A N 1
ATOM 861 C CA . ILE A 1 107 ? 5.485 -14.938 -25.850 1.00 91.19 107 ILE A CA 1
ATOM 862 C C . ILE A 1 107 ? 4.142 -14.218 -25.986 1.00 91.19 107 ILE A C 1
ATOM 864 O O . ILE A 1 107 ? 4.076 -13.094 -26.470 1.00 91.19 107 ILE A O 1
ATOM 868 N N . SER A 1 108 ? 3.053 -14.838 -25.523 1.00 94.06 108 SER A N 1
ATOM 869 C CA . SER A 1 108 ? 1.749 -14.165 -25.480 1.00 94.06 108 SER A CA 1
ATOM 870 C C . SER A 1 108 ? 1.815 -12.885 -24.623 1.00 94.06 108 SER A C 1
ATOM 872 O O . SER A 1 108 ? 2.161 -12.981 -23.437 1.00 94.06 108 SER A O 1
ATOM 874 N N . PRO A 1 109 ? 1.408 -11.711 -25.151 1.00 92.19 109 PRO A N 1
ATOM 875 C CA . PRO A 1 109 ? 1.426 -10.451 -24.405 1.00 92.19 109 PRO A CA 1
ATOM 876 C C . PRO A 1 109 ? 0.635 -10.483 -23.107 1.00 92.19 109 PRO A C 1
ATOM 878 O O . PRO A 1 109 ? 1.042 -9.894 -22.110 1.00 92.19 109 PRO A O 1
ATOM 881 N N . ILE A 1 110 ? -0.465 -11.234 -23.088 1.00 94.00 110 ILE A N 1
ATOM 882 C CA . ILE A 1 110 ? -1.307 -11.382 -21.899 1.00 94.00 110 ILE A CA 1
ATOM 883 C C . ILE A 1 110 ? -0.529 -12.072 -20.772 1.00 94.00 110 ILE A C 1
ATOM 885 O O . ILE A 1 110 ? -0.624 -11.660 -19.618 1.00 94.00 110 ILE A O 1
ATOM 889 N N . ILE A 1 111 ? 0.267 -13.094 -21.105 1.00 94.19 111 ILE A N 1
ATOM 890 C CA . ILE A 1 111 ? 1.075 -13.831 -20.126 1.00 94.19 111 ILE A CA 1
ATOM 891 C C . ILE A 1 111 ? 2.176 -12.924 -19.569 1.00 94.19 111 ILE A C 1
ATOM 893 O O . ILE A 1 111 ? 2.363 -12.876 -18.356 1.00 94.19 111 ILE A O 1
ATOM 897 N N . ALA A 1 112 ? 2.860 -12.163 -20.428 1.00 92.12 112 ALA A N 1
ATOM 898 C CA . ALA A 1 112 ? 3.910 -11.242 -19.998 1.00 92.12 112 ALA A CA 1
ATOM 899 C C . ALA A 1 112 ? 3.373 -10.126 -19.086 1.00 92.12 112 ALA A C 1
ATOM 901 O O . ALA A 1 112 ? 3.940 -9.884 -18.022 1.00 92.12 112 ALA A O 1
ATOM 902 N N . ILE A 1 113 ? 2.241 -9.507 -19.449 1.00 93.94 113 ILE A N 1
ATOM 903 C CA . ILE A 1 113 ? 1.565 -8.510 -18.602 1.00 93.94 113 ILE A CA 1
ATOM 904 C C . ILE A 1 113 ? 1.203 -9.117 -17.244 1.00 93.94 113 ILE A C 1
ATOM 906 O O . ILE A 1 113 ? 1.452 -8.502 -16.209 1.00 93.94 113 ILE A O 1
ATOM 910 N N . ALA A 1 114 ? 0.613 -10.317 -17.231 1.00 94.94 114 ALA A N 1
ATOM 911 C CA . ALA A 1 114 ? 0.200 -10.969 -15.994 1.00 94.94 114 ALA A CA 1
ATOM 912 C C . ALA A 1 114 ? 1.391 -11.243 -15.065 1.00 94.94 114 ALA A C 1
ATOM 914 O O . ALA A 1 114 ? 1.309 -10.949 -13.873 1.00 94.94 114 ALA A O 1
ATOM 915 N N . ILE A 1 115 ? 2.503 -11.755 -15.604 1.00 93.56 115 ILE A N 1
ATOM 916 C CA . ILE A 1 115 ? 3.732 -11.995 -14.837 1.00 93.56 115 ILE A CA 1
ATOM 917 C C . ILE A 1 115 ? 4.255 -10.683 -14.248 1.00 93.56 115 ILE A C 1
ATOM 919 O O . ILE A 1 115 ? 4.517 -10.619 -13.049 1.00 93.56 115 ILE A O 1
ATOM 923 N N . GLU A 1 116 ? 4.348 -9.626 -15.054 1.00 92.38 116 GLU A N 1
ATOM 924 C CA . GLU A 1 116 ? 4.894 -8.347 -14.597 1.00 92.38 116 GLU A CA 1
ATOM 925 C C . GLU A 1 116 ? 4.012 -7.688 -13.526 1.00 92.38 116 GLU A C 1
ATOM 927 O O . GLU A 1 116 ? 4.514 -7.161 -12.532 1.00 92.38 116 GLU A O 1
ATOM 932 N N . LEU A 1 117 ? 2.685 -7.784 -13.655 1.00 93.31 117 LEU A N 1
ATOM 933 C CA . LEU A 1 117 ? 1.758 -7.324 -12.618 1.00 93.31 117 LEU A CA 1
ATOM 934 C C . LEU A 1 117 ? 1.902 -8.127 -11.321 1.00 93.31 117 LEU A C 1
ATOM 936 O O . LEU A 1 117 ? 1.877 -7.539 -10.240 1.00 93.31 117 LEU A O 1
ATOM 940 N N . VAL A 1 118 ? 2.084 -9.449 -11.402 1.00 96.06 118 VAL A N 1
ATOM 941 C CA . VAL A 1 118 ? 2.346 -10.286 -10.220 1.00 96.06 118 VAL A CA 1
ATOM 942 C C . VAL A 1 118 ? 3.655 -9.874 -9.549 1.00 96.06 118 VAL A C 1
ATOM 944 O O . VAL A 1 118 ? 3.679 -9.726 -8.328 1.00 96.06 118 VAL A O 1
ATOM 947 N N . ILE A 1 119 ? 4.718 -9.622 -10.318 1.00 94.75 119 ILE A N 1
ATOM 948 C CA . ILE A 1 119 ? 5.999 -9.133 -9.789 1.00 94.75 119 ILE A CA 1
ATOM 949 C C . ILE A 1 119 ? 5.811 -7.772 -9.110 1.00 94.75 119 ILE A C 1
ATOM 951 O O . ILE A 1 119 ? 6.298 -7.572 -7.996 1.00 94.75 119 ILE A O 1
ATOM 955 N N . ALA A 1 120 ? 5.071 -6.848 -9.726 1.00 93.88 120 ALA A N 1
ATOM 956 C CA . ALA A 1 120 ? 4.810 -5.530 -9.156 1.00 93.88 120 ALA A CA 1
ATOM 957 C C . ALA A 1 120 ? 4.026 -5.610 -7.835 1.00 93.88 120 ALA A C 1
ATOM 959 O O . ALA A 1 120 ? 4.405 -4.964 -6.858 1.00 93.88 120 ALA A O 1
ATOM 960 N N . LEU A 1 121 ? 2.980 -6.442 -7.773 1.00 93.31 121 LEU A N 1
ATOM 961 C CA . LEU A 1 121 ? 2.190 -6.665 -6.556 1.00 93.31 121 LEU A CA 1
ATOM 962 C C . LEU A 1 121 ? 2.997 -7.372 -5.463 1.00 93.31 121 LEU A C 1
ATOM 964 O O . LEU A 1 121 ? 2.907 -7.015 -4.290 1.00 93.31 121 LEU A O 1
ATOM 968 N N . PHE A 1 122 ? 3.817 -8.356 -5.832 1.00 97.06 122 PHE A N 1
ATOM 969 C CA . PHE A 1 122 ? 4.713 -9.017 -4.889 1.00 97.06 122 PHE A CA 1
ATOM 970 C C . PHE A 1 122 ? 5.743 -8.032 -4.324 1.00 97.06 122 PHE A C 1
ATOM 972 O O . PHE A 1 122 ? 6.002 -8.018 -3.122 1.00 97.06 122 PHE A O 1
ATOM 979 N N . THR A 1 123 ? 6.283 -7.161 -5.178 1.00 95.44 123 THR A N 1
ATOM 980 C CA . THR A 1 123 ? 7.219 -6.105 -4.780 1.00 95.44 123 THR A CA 1
ATOM 981 C C . THR A 1 123 ? 6.555 -5.097 -3.843 1.00 95.44 123 THR A C 1
ATOM 983 O O . THR A 1 123 ? 7.154 -4.733 -2.837 1.00 95.44 123 THR A O 1
ATOM 986 N N . ASP A 1 124 ? 5.311 -4.688 -4.109 1.00 94.44 124 ASP A N 1
ATOM 987 C CA . ASP A 1 124 ? 4.514 -3.850 -3.199 1.00 94.44 124 ASP A CA 1
ATOM 988 C C . ASP A 1 124 ? 4.366 -4.502 -1.813 1.00 94.44 124 ASP A C 1
ATOM 990 O O . ASP A 1 124 ? 4.699 -3.886 -0.797 1.00 94.44 124 ASP A O 1
ATOM 994 N N . GLY A 1 125 ? 3.985 -5.783 -1.768 1.00 93.81 125 GLY A N 1
ATOM 995 C CA . GLY A 1 125 ? 3.885 -6.552 -0.525 1.00 93.81 125 GLY A CA 1
ATOM 996 C C . GLY A 1 125 ? 5.214 -6.667 0.229 1.00 93.81 125 GLY A C 1
ATOM 997 O O . GLY A 1 125 ? 5.257 -6.489 1.449 1.00 93.81 125 GLY A O 1
ATOM 998 N N . LEU A 1 126 ? 6.316 -6.902 -0.487 1.00 96.38 126 LEU A N 1
ATOM 999 C CA . LEU A 1 126 ? 7.656 -6.974 0.095 1.00 96.38 126 LEU A CA 1
ATOM 1000 C C . LEU A 1 126 ? 8.097 -5.619 0.668 1.00 96.38 126 LEU A C 1
ATOM 1002 O O . LEU A 1 126 ? 8.627 -5.551 1.777 1.00 96.38 126 LEU A O 1
ATOM 1006 N N . LEU A 1 127 ? 7.847 -4.527 -0.055 1.00 94.88 127 LEU A N 1
ATOM 1007 C CA . LEU A 1 127 ? 8.155 -3.175 0.406 1.00 94.88 127 LEU A CA 1
ATOM 1008 C C . LEU A 1 127 ? 7.312 -2.787 1.625 1.00 94.88 127 LEU A C 1
ATOM 1010 O O . LEU A 1 127 ? 7.847 -2.191 2.562 1.00 94.88 127 LEU A O 1
ATOM 1014 N N . LEU A 1 128 ? 6.028 -3.158 1.656 1.00 93.12 128 LEU A N 1
ATOM 1015 C CA . LEU A 1 128 ? 5.188 -3.016 2.845 1.00 93.12 128 LEU A CA 1
ATOM 1016 C C . LEU A 1 128 ? 5.789 -3.775 4.026 1.00 93.12 128 LEU A C 1
ATOM 1018 O O . LEU A 1 128 ? 5.939 -3.195 5.096 1.00 93.12 128 LEU A O 1
ATOM 1022 N N . TYR A 1 129 ? 6.181 -5.033 3.841 1.00 94.31 129 TYR A N 1
ATOM 1023 C CA . TYR A 1 129 ? 6.765 -5.837 4.912 1.00 94.31 129 TYR A CA 1
ATOM 1024 C C . TYR A 1 129 ? 8.059 -5.226 5.480 1.00 94.31 129 TYR A C 1
ATOM 1026 O O . TYR A 1 129 ? 8.246 -5.191 6.694 1.00 94.31 129 TYR A O 1
ATOM 1034 N N . ILE A 1 130 ? 8.935 -4.701 4.618 1.00 93.94 130 ILE A N 1
ATOM 1035 C CA . ILE A 1 130 ? 10.241 -4.159 5.028 1.00 93.94 130 ILE A CA 1
ATOM 1036 C C . ILE A 1 130 ? 10.118 -2.758 5.645 1.00 93.94 130 ILE A C 1
ATOM 1038 O O . ILE A 1 130 ? 10.794 -2.446 6.629 1.00 93.94 130 ILE A O 1
ATOM 1042 N N . PHE A 1 131 ? 9.300 -1.883 5.055 1.00 91.88 131 PHE A N 1
ATOM 1043 C CA . PHE A 1 131 ? 9.327 -0.450 5.362 1.00 91.88 131 PHE A CA 1
ATOM 1044 C C . PHE A 1 131 ? 8.133 0.057 6.170 1.00 91.88 131 PHE A C 1
ATOM 1046 O O . PHE A 1 131 ? 8.228 1.154 6.726 1.00 91.88 131 PHE A O 1
ATOM 1053 N N . ASN A 1 132 ? 7.024 -0.683 6.251 1.00 89.50 132 ASN A N 1
ATOM 1054 C CA . ASN A 1 132 ? 5.834 -0.210 6.950 1.00 89.50 132 ASN A CA 1
ATOM 1055 C C . ASN A 1 132 ? 6.006 -0.312 8.471 1.00 89.50 132 ASN A C 1
ATOM 1057 O O . ASN A 1 132 ? 5.973 -1.398 9.048 1.00 89.50 132 ASN A O 1
ATOM 1061 N N . ARG A 1 133 ? 6.115 0.840 9.134 1.00 86.81 133 ARG A N 1
ATOM 1062 C CA . ARG A 1 133 ? 5.956 0.954 10.586 1.00 86.81 133 ARG A CA 1
ATOM 1063 C C . ARG A 1 133 ? 4.626 1.628 10.873 1.00 86.81 133 ARG A C 1
ATOM 1065 O O . ARG A 1 133 ? 4.470 2.814 10.588 1.00 86.81 133 ARG A O 1
ATOM 1072 N N . ALA A 1 134 ? 3.689 0.869 11.442 1.00 77.56 134 ALA A N 1
ATOM 1073 C CA . ALA A 1 134 ? 2.332 1.344 11.709 1.00 77.56 134 ALA A CA 1
ATOM 1074 C C . ALA A 1 134 ? 2.314 2.616 12.573 1.00 77.56 134 ALA A C 1
ATOM 1076 O O . ALA A 1 134 ? 1.480 3.486 12.345 1.00 77.56 134 ALA A O 1
ATOM 1077 N N . ASP A 1 135 ? 3.261 2.744 13.504 1.00 80.38 135 ASP A N 1
ATOM 1078 C CA . ASP A 1 135 ? 3.321 3.851 14.464 1.00 80.38 135 ASP A CA 1
ATOM 1079 C C . ASP A 1 135 ? 3.972 5.123 13.892 1.00 80.38 135 ASP A C 1
ATOM 1081 O O . ASP A 1 135 ? 3.762 6.220 14.403 1.00 80.38 135 ASP A O 1
ATOM 1085 N N . GLU A 1 136 ? 4.724 5.004 12.791 1.00 84.94 136 GLU A N 1
ATOM 1086 C CA . GLU A 1 136 ? 5.494 6.101 12.190 1.00 84.94 136 GLU A CA 1
ATOM 1087 C C . GLU A 1 136 ? 5.206 6.228 10.676 1.00 84.94 136 GLU A C 1
ATOM 1089 O O . GLU A 1 136 ? 6.084 5.965 9.837 1.00 84.94 136 GLU A O 1
ATOM 1094 N N . PRO A 1 137 ? 3.988 6.642 10.271 1.00 86.00 137 PRO A N 1
ATOM 1095 C CA . PRO A 1 137 ? 3.597 6.670 8.859 1.00 86.00 137 PRO A CA 1
ATOM 1096 C C . PRO A 1 137 ? 4.455 7.636 8.023 1.00 86.00 137 PRO A C 1
ATOM 1098 O O . PRO A 1 137 ? 4.871 7.307 6.910 1.00 86.00 137 PRO A O 1
ATOM 1101 N N . THR A 1 138 ? 4.802 8.807 8.563 1.00 87.25 138 THR A N 1
ATOM 1102 C CA . THR A 1 138 ? 5.637 9.809 7.873 1.00 87.25 138 THR A CA 1
ATOM 1103 C C . THR A 1 138 ? 7.080 9.345 7.688 1.00 87.25 138 THR A C 1
ATOM 1105 O O . THR A 1 138 ? 7.659 9.539 6.614 1.00 87.25 138 THR A O 1
ATOM 1108 N N . ALA A 1 139 ? 7.660 8.688 8.697 1.00 89.25 139 ALA A N 1
ATOM 1109 C CA . ALA A 1 139 ? 9.004 8.124 8.603 1.00 89.25 139 ALA A CA 1
ATOM 1110 C C . ALA A 1 139 ? 9.056 6.978 7.583 1.00 89.25 139 ALA A C 1
ATOM 1112 O O . ALA A 1 139 ? 9.993 6.915 6.785 1.00 89.25 139 ALA A O 1
ATOM 1113 N N . SER A 1 140 ? 8.029 6.122 7.560 1.00 92.56 140 SER A N 1
ATOM 1114 C CA . SER A 1 140 ? 7.900 5.025 6.594 1.00 92.56 140 SER A CA 1
ATOM 1115 C C . SER A 1 140 ? 7.868 5.554 5.154 1.00 92.56 140 SER A C 1
ATOM 1117 O O . SER A 1 140 ? 8.680 5.141 4.325 1.00 92.56 140 SER A O 1
ATOM 1119 N N . ILE A 1 141 ? 7.030 6.562 4.874 1.00 92.75 141 ILE A N 1
ATOM 1120 C CA . ILE A 1 141 ? 6.971 7.229 3.559 1.00 92.75 141 ILE A CA 1
ATOM 1121 C C . ILE A 1 141 ? 8.320 7.850 3.192 1.00 92.75 141 ILE A C 1
ATOM 1123 O O . ILE A 1 141 ? 8.783 7.705 2.061 1.00 92.75 141 ILE A O 1
ATOM 1127 N N . ARG A 1 142 ? 8.979 8.542 4.132 1.00 93.38 142 ARG A N 1
ATOM 1128 C CA . ARG A 1 142 ? 10.293 9.152 3.882 1.00 93.38 142 ARG A CA 1
ATOM 1129 C C . ARG A 1 142 ? 11.328 8.103 3.478 1.00 93.38 142 ARG A C 1
ATOM 1131 O O . ARG A 1 142 ? 12.057 8.337 2.517 1.00 93.38 142 ARG A O 1
ATOM 1138 N N . ARG A 1 143 ? 11.376 6.959 4.166 1.00 93.75 143 ARG A N 1
ATOM 1139 C CA . ARG A 1 143 ? 12.299 5.862 3.837 1.00 93.75 143 ARG A CA 1
ATOM 1140 C C . ARG A 1 143 ? 12.009 5.285 2.457 1.00 93.75 143 ARG A C 1
ATOM 1142 O O . ARG A 1 143 ? 12.927 5.195 1.652 1.00 93.75 143 ARG A O 1
ATOM 1149 N N . ILE A 1 144 ? 10.749 4.987 2.144 1.00 94.88 144 ILE A N 1
ATOM 1150 C CA . ILE A 1 144 ? 10.366 4.473 0.819 1.00 94.88 144 ILE A CA 1
ATOM 1151 C C . ILE A 1 144 ? 10.742 5.472 -0.277 1.00 94.88 144 ILE A C 1
ATOM 1153 O O . ILE A 1 144 ? 11.303 5.093 -1.304 1.00 94.88 144 ILE A O 1
ATOM 1157 N N . ARG A 1 145 ? 10.517 6.772 -0.051 1.00 94.44 145 ARG A N 1
ATOM 1158 C CA . ARG A 1 145 ? 10.932 7.805 -1.004 1.00 94.44 145 ARG A CA 1
ATOM 1159 C C . ARG A 1 145 ? 12.442 7.826 -1.216 1.00 94.44 145 ARG A C 1
ATOM 1161 O O . ARG A 1 145 ? 12.875 7.864 -2.359 1.00 94.44 145 ARG A O 1
ATOM 1168 N N . GLN A 1 146 ? 13.228 7.810 -0.143 1.00 96.31 146 GLN A N 1
ATOM 1169 C CA . GLN A 1 146 ? 14.687 7.931 -0.212 1.00 96.31 146 GLN A CA 1
ATOM 1170 C C . GLN A 1 146 ? 15.379 6.679 -0.759 1.00 96.31 146 GLN A C 1
ATOM 1172 O O . GLN A 1 146 ? 16.353 6.813 -1.490 1.00 96.31 146 GLN A O 1
ATOM 1177 N N . PHE A 1 147 ? 14.884 5.486 -0.424 1.00 96.38 147 PHE A N 1
ATOM 1178 C CA . PHE A 1 147 ? 15.541 4.224 -0.772 1.00 96.38 147 PHE A CA 1
ATOM 1179 C C . PHE A 1 147 ? 14.948 3.527 -1.997 1.00 96.38 147 PHE A C 1
ATOM 1181 O O . PHE A 1 147 ? 15.636 2.714 -2.604 1.00 96.38 147 PHE A O 1
ATOM 1188 N N . VAL A 1 148 ? 13.706 3.837 -2.378 1.00 96.19 148 VAL A N 1
ATOM 1189 C CA . VAL A 1 148 ? 13.021 3.153 -3.485 1.00 96.19 148 VAL A CA 1
ATOM 1190 C C . VAL A 1 148 ? 12.608 4.143 -4.563 1.00 96.19 148 VAL A C 1
ATOM 1192 O O . VAL A 1 148 ? 13.137 4.086 -5.668 1.00 96.19 148 VAL A O 1
ATOM 1195 N N . VAL A 1 149 ? 11.714 5.089 -4.262 1.00 95.31 149 VAL A N 1
ATOM 1196 C CA . VAL A 1 149 ? 11.080 5.927 -5.300 1.00 95.31 149 VAL A CA 1
ATOM 1197 C C . VAL A 1 149 ? 12.078 6.877 -5.968 1.00 95.31 149 VAL A C 1
ATOM 1199 O O . VAL A 1 149 ? 12.111 6.949 -7.191 1.00 95.31 149 VAL A O 1
ATOM 1202 N N . ILE A 1 150 ? 12.903 7.597 -5.197 1.00 96.19 150 ILE A N 1
ATOM 1203 C CA . ILE A 1 150 ? 13.891 8.536 -5.754 1.00 96.19 150 ILE A CA 1
ATOM 1204 C C . ILE A 1 150 ? 14.975 7.786 -6.545 1.00 96.19 150 ILE A C 1
ATOM 1206 O O . ILE A 1 150 ? 15.184 8.152 -7.702 1.00 96.19 150 ILE A O 1
ATOM 1210 N N . PRO A 1 151 ? 15.623 6.729 -6.009 1.00 97.38 151 PRO A N 1
ATOM 1211 C CA . PRO A 1 151 ? 16.587 5.944 -6.781 1.00 97.38 151 PRO A CA 1
ATOM 1212 C C . PRO A 1 151 ? 15.985 5.349 -8.054 1.00 97.38 151 PRO A C 1
ATOM 1214 O O . PRO A 1 151 ? 16.611 5.413 -9.107 1.00 97.38 151 PRO A O 1
ATOM 1217 N N . SER A 1 152 ? 14.748 4.849 -7.986 1.00 96.50 152 SER A N 1
ATOM 1218 C CA . SER A 1 152 ? 14.037 4.334 -9.160 1.00 96.50 152 SER A CA 1
ATOM 1219 C C . SER A 1 152 ? 13.764 5.432 -10.186 1.00 96.50 152 SER A C 1
ATOM 1221 O O . SER A 1 152 ? 13.979 5.229 -11.373 1.00 96.50 152 SER A O 1
ATOM 1223 N N . GLY A 1 153 ? 13.370 6.630 -9.746 1.00 95.19 153 GLY A N 1
ATOM 1224 C CA . GLY A 1 153 ? 13.211 7.788 -10.625 1.00 95.19 153 GLY A CA 1
ATOM 1225 C C . GLY A 1 153 ? 14.514 8.178 -11.329 1.00 95.19 153 GLY A C 1
ATOM 1226 O O . GLY A 1 153 ? 14.508 8.425 -12.532 1.00 95.19 153 GLY A O 1
ATOM 1227 N N . ILE A 1 154 ? 15.642 8.172 -10.610 1.00 96.88 154 ILE A N 1
ATOM 1228 C CA . ILE A 1 154 ? 16.973 8.410 -11.193 1.00 96.88 154 ILE A CA 1
ATOM 1229 C C . ILE A 1 154 ? 17.313 7.311 -12.207 1.00 96.88 154 ILE A C 1
ATOM 1231 O O . ILE A 1 154 ? 17.759 7.613 -13.312 1.00 96.88 154 ILE A O 1
ATOM 1235 N N . ALA A 1 155 ? 17.061 6.045 -11.869 1.00 96.12 155 ALA A N 1
ATOM 1236 C CA . ALA A 1 155 ? 17.297 4.929 -12.773 1.00 96.12 155 ALA A CA 1
ATOM 1237 C C . ALA A 1 155 ? 16.443 5.035 -14.047 1.00 96.12 155 ALA A C 1
ATOM 1239 O O . ALA A 1 155 ? 16.978 4.834 -15.132 1.00 96.12 155 ALA A O 1
ATOM 1240 N N . ILE A 1 156 ? 15.168 5.435 -13.956 1.00 95.38 156 ILE A N 1
ATOM 1241 C CA . ILE A 1 156 ? 14.310 5.705 -15.126 1.00 95.38 156 ILE A CA 1
ATOM 1242 C C . ILE A 1 156 ? 14.903 6.832 -15.980 1.00 95.38 156 ILE A C 1
ATOM 1244 O O . ILE A 1 156 ? 15.021 6.678 -17.193 1.00 95.38 156 ILE A O 1
ATOM 1248 N N . LEU A 1 157 ? 15.323 7.942 -15.361 1.00 96.06 157 LEU A N 1
ATOM 1249 C CA . LEU A 1 157 ? 15.904 9.090 -16.070 1.00 96.06 157 LEU A CA 1
ATOM 1250 C C . LEU A 1 157 ? 17.196 8.752 -16.821 1.00 96.06 157 LEU A C 1
ATOM 1252 O O . LEU A 1 157 ? 17.503 9.415 -17.805 1.00 96.06 157 LEU A O 1
ATOM 1256 N N . ILE A 1 158 ? 17.947 7.745 -16.375 1.00 94.69 158 ILE A N 1
ATOM 1257 C CA . ILE A 1 158 ? 19.167 7.282 -17.048 1.00 94.69 158 ILE A CA 1
ATOM 1258 C C . ILE A 1 158 ? 18.829 6.217 -18.097 1.00 94.69 158 ILE A C 1
ATOM 1260 O O . ILE A 1 158 ? 19.241 6.313 -19.250 1.00 94.69 158 ILE A O 1
ATOM 1264 N N . THR A 1 159 ? 18.067 5.195 -17.713 1.00 94.19 159 THR A N 1
ATOM 1265 C CA . THR A 1 159 ? 17.798 4.022 -18.559 1.00 94.19 159 THR A CA 1
ATOM 1266 C C . THR A 1 159 ? 16.903 4.346 -19.747 1.00 94.19 159 THR A C 1
ATOM 1268 O O . THR A 1 159 ? 17.152 3.825 -20.830 1.00 94.19 159 THR A O 1
ATOM 1271 N N . LEU A 1 160 ? 15.920 5.239 -19.597 1.00 91.44 160 LEU A N 1
ATOM 1272 C CA . LEU A 1 160 ? 15.009 5.593 -20.683 1.00 91.44 160 LEU A CA 1
ATOM 1273 C C . LEU A 1 160 ? 15.736 6.293 -21.852 1.00 91.44 160 LEU A C 1
ATOM 1275 O O . LEU A 1 160 ? 15.592 5.823 -22.981 1.00 91.44 160 LEU A O 1
ATOM 1279 N N . PRO A 1 161 ? 16.558 7.345 -21.648 1.00 92.31 161 PRO A N 1
ATOM 1280 C CA . PRO A 1 161 ? 17.368 7.910 -22.726 1.00 92.31 161 PRO A CA 1
ATOM 1281 C C . PRO A 1 161 ? 18.357 6.914 -23.323 1.00 92.31 161 PRO A C 1
ATOM 1283 O O . PRO A 1 161 ? 18.497 6.884 -24.539 1.00 92.31 161 PRO A O 1
ATOM 1286 N N . LEU A 1 162 ? 19.016 6.081 -22.507 1.00 90.12 162 LEU A N 1
ATOM 1287 C CA . LEU A 1 162 ? 19.927 5.049 -23.019 1.00 90.12 162 LEU A CA 1
ATOM 1288 C C . LEU A 1 162 ? 19.191 4.077 -23.950 1.00 90.12 162 LEU A C 1
ATOM 1290 O O . LEU A 1 162 ? 19.667 3.796 -25.048 1.00 90.12 162 LEU A O 1
ATOM 1294 N N . PHE A 1 163 ? 18.006 3.627 -23.541 1.00 87.50 163 PHE A N 1
ATOM 1295 C CA . PHE A 1 163 ? 17.158 2.757 -24.343 1.00 87.50 163 PHE A CA 1
ATOM 1296 C C . PHE A 1 163 ? 16.743 3.436 -25.657 1.00 87.50 163 PHE A C 1
ATOM 1298 O O . PHE A 1 163 ? 16.882 2.852 -26.731 1.00 87.50 163 PHE A O 1
ATOM 1305 N N . LEU A 1 164 ? 16.317 4.700 -25.605 1.00 88.00 164 LEU A N 1
ATOM 1306 C CA . LEU A 1 164 ? 15.971 5.464 -26.806 1.00 88.00 164 LEU A CA 1
ATOM 1307 C C . LEU A 1 164 ? 17.178 5.696 -27.724 1.00 88.00 164 LEU A C 1
ATOM 1309 O O . LEU A 1 164 ? 17.037 5.593 -28.936 1.00 88.00 164 LEU A O 1
ATOM 1313 N N . LEU A 1 165 ? 18.368 5.958 -27.181 1.00 87.31 165 LEU A N 1
ATOM 1314 C CA . LEU A 1 165 ? 19.590 6.129 -27.970 1.00 87.31 165 LEU A CA 1
ATOM 1315 C C . LEU A 1 165 ? 19.982 4.841 -28.694 1.00 87.31 165 LEU A C 1
ATOM 1317 O O . LEU A 1 165 ? 20.397 4.901 -29.848 1.00 87.31 165 LEU A O 1
ATOM 1321 N N . THR A 1 166 ? 19.786 3.677 -28.065 1.00 84.88 166 THR A N 1
ATOM 1322 C CA . THR A 1 166 ? 20.108 2.385 -28.696 1.00 84.88 166 THR A CA 1
ATOM 1323 C C . THR A 1 166 ? 19.280 2.110 -29.955 1.00 84.88 166 THR A C 1
ATOM 1325 O O . THR A 1 166 ? 19.742 1.393 -30.835 1.00 84.88 166 THR A O 1
ATOM 1328 N N . ARG A 1 167 ? 18.104 2.739 -30.105 1.00 80.25 167 ARG A N 1
ATOM 1329 C CA . ARG A 1 167 ? 17.281 2.662 -31.326 1.00 80.25 167 ARG A CA 1
ATOM 1330 C C . ARG A 1 167 ? 17.874 3.397 -32.528 1.00 80.25 167 ARG A C 1
ATOM 1332 O O . ARG A 1 167 ? 17.484 3.091 -33.649 1.00 80.25 167 ARG A O 1
ATOM 1339 N N . PHE A 1 168 ? 18.764 4.362 -32.307 1.00 83.62 168 PHE A N 1
ATOM 1340 C CA . PHE A 1 168 ? 19.374 5.162 -33.374 1.00 83.62 168 PHE A CA 1
ATOM 1341 C C . PHE A 1 168 ? 20.730 4.616 -33.838 1.00 83.62 168 PHE A C 1
ATOM 1343 O O . PHE A 1 168 ? 21.334 5.181 -34.746 1.00 83.62 168 PHE A O 1
ATOM 1350 N N . VAL A 1 169 ? 21.219 3.533 -33.230 1.00 81.25 169 VAL A N 1
ATOM 1351 C CA . VAL A 1 169 ? 22.484 2.901 -33.611 1.00 81.25 169 VAL A CA 1
ATOM 1352 C C . VAL A 1 169 ? 22.230 1.937 -34.774 1.00 81.25 169 VAL A C 1
ATOM 1354 O O . VAL A 1 169 ? 21.508 0.955 -34.608 1.00 81.25 169 VAL A O 1
ATOM 1357 N N . THR A 1 170 ? 22.821 2.201 -35.943 1.00 77.50 170 THR A N 1
ATOM 1358 C CA . THR A 1 170 ? 22.791 1.301 -37.110 1.00 77.50 170 THR A CA 1
ATOM 1359 C C . THR A 1 170 ? 24.130 0.584 -37.317 1.00 77.50 170 THR A C 1
ATOM 1361 O O . THR A 1 170 ? 25.176 1.026 -36.838 1.00 77.50 170 THR A O 1
ATOM 1364 N N . ASP A 1 171 ? 24.077 -0.534 -38.045 1.00 77.31 171 ASP A N 1
ATOM 1365 C CA . ASP A 1 171 ? 25.225 -1.284 -38.572 1.00 77.31 171 ASP A CA 1
ATOM 1366 C C . ASP A 1 171 ? 26.158 -1.892 -37.504 1.00 77.31 171 ASP A C 1
ATOM 1368 O O . ASP A 1 171 ? 25.704 -2.483 -36.524 1.00 77.31 171 ASP A O 1
ATOM 1372 N N . GLU A 1 172 ? 27.474 -1.814 -37.702 1.00 75.88 172 GLU A N 1
ATOM 1373 C CA . GLU A 1 172 ? 28.493 -2.538 -36.925 1.00 75.88 172 GLU A CA 1
ATOM 1374 C C . GLU A 1 172 ? 28.537 -2.142 -35.439 1.00 75.88 172 GLU A C 1
ATOM 1376 O O . GLU A 1 172 ? 28.914 -2.944 -34.581 1.00 75.88 172 GLU A O 1
ATOM 1381 N N . LEU A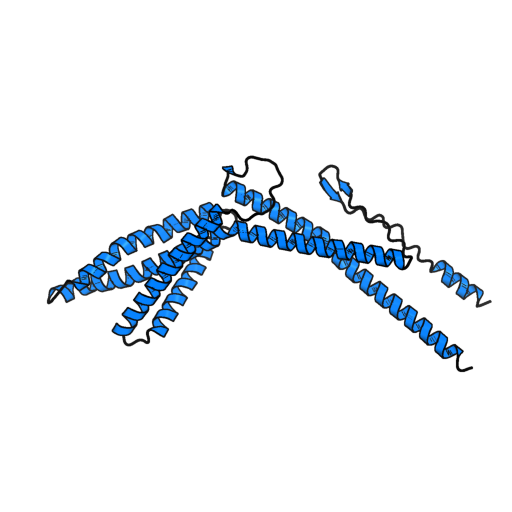 1 173 ? 28.084 -0.930 -35.106 1.00 76.81 173 LEU A N 1
ATOM 1382 C CA . LEU A 1 173 ? 27.992 -0.460 -33.724 1.00 76.81 173 LEU A CA 1
ATOM 1383 C C . LEU A 1 173 ? 26.854 -1.144 -32.950 1.00 76.81 173 LEU A C 1
ATOM 1385 O O . LEU A 1 173 ? 26.917 -1.209 -31.723 1.00 76.81 173 LEU A O 1
ATOM 1389 N N . ALA A 1 174 ? 25.847 -1.713 -33.620 1.00 76.44 174 ALA A N 1
ATOM 1390 C CA . ALA A 1 174 ? 24.716 -2.355 -32.948 1.00 76.44 174 ALA A CA 1
ATOM 1391 C C . ALA A 1 174 ? 25.155 -3.531 -32.056 1.00 76.44 174 ALA A C 1
ATOM 1393 O O . ALA A 1 174 ? 24.655 -3.689 -30.942 1.00 76.44 174 ALA A O 1
ATOM 1394 N N . LEU A 1 175 ? 26.147 -4.312 -32.502 1.00 79.69 175 LEU A N 1
ATOM 1395 C CA . LEU A 1 175 ? 26.717 -5.413 -31.718 1.00 79.69 175 LEU A CA 1
ATOM 1396 C C . LEU A 1 175 ? 27.455 -4.908 -30.470 1.00 79.69 175 LEU A C 1
ATOM 1398 O O . LEU A 1 175 ? 27.353 -5.521 -29.408 1.00 79.69 175 LEU A O 1
ATOM 1402 N N . LEU A 1 176 ? 28.144 -3.768 -30.572 1.00 83.50 176 LEU A N 1
ATOM 1403 C CA . LEU A 1 176 ? 28.855 -3.153 -29.449 1.00 83.50 176 LEU A CA 1
ATOM 1404 C C . LEU A 1 176 ? 27.887 -2.565 -28.408 1.00 83.50 176 LEU A C 1
ATOM 1406 O O . LEU A 1 176 ? 28.157 -2.622 -27.209 1.00 83.50 176 LEU A O 1
ATOM 1410 N N . PHE A 1 177 ? 26.746 -2.031 -28.855 1.00 84.56 177 PHE A N 1
ATOM 1411 C CA . PHE A 1 177 ? 25.718 -1.445 -27.989 1.00 84.56 177 PHE A CA 1
ATOM 1412 C C . PHE A 1 177 ? 24.700 -2.458 -27.451 1.00 84.56 177 PHE A C 1
ATOM 1414 O O . PHE A 1 177 ? 23.916 -2.106 -26.568 1.00 84.56 177 PHE A O 1
ATOM 1421 N N . LEU A 1 178 ? 24.728 -3.717 -27.897 1.00 84.56 178 LEU A N 1
ATOM 1422 C CA . LEU A 1 178 ? 23.812 -4.768 -27.441 1.00 84.56 178 LEU A CA 1
ATOM 1423 C C . LEU A 1 178 ? 23.769 -4.935 -25.903 1.00 84.56 178 LEU A C 1
ATOM 1425 O O . LEU A 1 178 ? 22.666 -5.014 -25.347 1.00 84.56 178 LEU A O 1
ATOM 1429 N N . PRO A 1 179 ? 24.906 -4.928 -25.170 1.00 86.88 179 PRO A N 1
ATOM 1430 C CA . PRO A 1 179 ? 24.882 -5.020 -23.710 1.00 86.88 179 PRO A CA 1
ATOM 1431 C C . PRO A 1 179 ? 24.213 -3.802 -23.064 1.00 86.88 179 PRO A C 1
ATOM 1433 O O . PRO A 1 179 ? 23.475 -3.944 -22.092 1.00 86.88 179 PRO A O 1
ATOM 1436 N N . ILE A 1 180 ? 24.426 -2.609 -23.629 1.00 88.31 180 ILE A N 1
ATOM 1437 C CA . ILE A 1 180 ? 23.842 -1.350 -23.146 1.00 88.31 180 ILE A CA 1
ATOM 1438 C C . ILE A 1 180 ? 22.333 -1.332 -23.412 1.00 88.31 180 ILE A C 1
ATOM 1440 O O . ILE A 1 180 ? 21.559 -0.958 -22.531 1.00 88.31 180 ILE A O 1
ATOM 1444 N N . ALA A 1 181 ? 21.901 -1.791 -24.588 1.00 85.12 181 ALA A N 1
ATOM 1445 C CA . ALA A 1 181 ? 20.490 -1.942 -24.930 1.00 85.12 181 ALA A CA 1
ATOM 1446 C C . ALA A 1 181 ? 19.797 -2.900 -23.952 1.00 85.12 181 ALA A C 1
ATOM 1448 O O . ALA A 1 181 ? 18.799 -2.539 -23.335 1.00 85.12 181 ALA A O 1
ATOM 1449 N N . THR A 1 182 ? 20.394 -4.067 -23.707 1.00 87.25 182 THR A N 1
ATOM 1450 C CA . THR A 1 182 ? 19.864 -5.069 -22.770 1.00 87.25 182 THR A CA 1
ATOM 1451 C C . THR A 1 182 ? 19.797 -4.523 -21.341 1.00 87.25 182 THR A C 1
ATOM 1453 O O . THR A 1 182 ? 18.764 -4.618 -20.678 1.00 87.25 182 THR A O 1
ATOM 1456 N N . PHE A 1 183 ? 20.872 -3.885 -20.869 1.00 89.50 183 PHE A N 1
ATOM 1457 C CA . PHE A 1 183 ? 20.922 -3.288 -19.536 1.00 89.50 183 PHE A CA 1
ATOM 1458 C C . PHE A 1 183 ? 19.896 -2.164 -19.365 1.00 89.50 183 PHE A C 1
ATOM 1460 O O . PHE A 1 183 ? 19.211 -2.108 -18.347 1.00 89.50 183 PHE A O 1
ATOM 1467 N N . SER A 1 184 ? 19.754 -1.284 -20.358 1.00 91.19 184 SER A N 1
ATOM 1468 C CA . SER A 1 184 ? 18.772 -0.196 -20.313 1.00 91.19 184 SER A CA 1
ATOM 1469 C C . SER A 1 184 ? 17.337 -0.721 -20.316 1.00 91.19 184 SER A C 1
ATOM 1471 O O . SER A 1 184 ? 16.502 -0.202 -19.582 1.00 91.19 184 SER A O 1
ATOM 1473 N N . MET A 1 185 ? 17.070 -1.801 -21.050 1.00 88.56 185 MET A N 1
ATOM 1474 C CA . MET A 1 185 ? 15.767 -2.454 -21.124 1.00 88.56 185 MET A CA 1
ATOM 1475 C C . MET A 1 185 ? 15.334 -3.057 -19.778 1.00 88.56 185 MET A C 1
ATOM 1477 O O . MET A 1 185 ? 14.276 -2.714 -19.240 1.00 88.56 185 MET A O 1
ATOM 1481 N N . TYR A 1 186 ? 16.167 -3.928 -19.196 1.00 90.62 186 TYR A N 1
ATOM 1482 C CA . TYR A 1 186 ? 15.878 -4.526 -17.889 1.00 90.62 186 TYR A CA 1
ATOM 1483 C C . TYR A 1 186 ? 15.927 -3.488 -16.771 1.00 90.62 186 TYR A C 1
ATOM 1485 O O . TYR A 1 186 ? 15.076 -3.499 -15.885 1.00 90.62 186 TYR A O 1
ATOM 1493 N N . GLY A 1 187 ? 16.885 -2.561 -16.832 1.00 93.50 187 GLY A N 1
ATOM 1494 C CA . GLY A 1 187 ? 17.013 -1.470 -15.874 1.00 93.50 187 GLY A CA 1
ATOM 1495 C C . GLY A 1 187 ? 15.771 -0.584 -15.847 1.00 93.50 187 GLY A C 1
ATOM 1496 O O . GLY A 1 187 ? 15.283 -0.272 -14.764 1.00 93.50 187 GLY A O 1
ATOM 1497 N N . LEU A 1 188 ? 15.216 -0.240 -17.015 1.00 93.75 188 LEU A N 1
ATOM 1498 C CA . LEU A 1 188 ? 13.974 0.524 -17.113 1.00 93.75 188 LEU A CA 1
ATOM 1499 C C . LEU A 1 188 ? 12.797 -0.252 -16.521 1.00 93.75 188 LEU A C 1
ATOM 1501 O O . LEU A 1 188 ? 12.036 0.318 -15.745 1.00 93.75 188 LEU A O 1
ATOM 1505 N N . THR A 1 189 ? 12.677 -1.543 -16.844 1.00 93.12 189 THR A N 1
ATOM 1506 C CA . THR A 1 189 ? 11.609 -2.407 -16.316 1.00 93.12 189 THR A CA 1
ATOM 1507 C C . THR A 1 189 ? 11.662 -2.429 -14.789 1.00 93.12 189 THR A C 1
ATOM 1509 O O . THR A 1 189 ? 10.736 -1.946 -14.147 1.00 93.12 189 THR A O 1
ATOM 1512 N N . ILE A 1 190 ? 12.800 -2.831 -14.209 1.00 94.44 190 ILE A N 1
ATOM 1513 C CA . ILE A 1 190 ? 13.006 -2.897 -12.753 1.00 94.44 190 ILE A CA 1
ATOM 1514 C C . ILE A 1 190 ? 12.735 -1.543 -12.087 1.00 94.44 190 ILE A C 1
ATOM 1516 O O . ILE A 1 190 ? 12.073 -1.477 -11.050 1.00 94.44 190 ILE A O 1
ATOM 1520 N N . ALA A 1 191 ? 13.237 -0.452 -12.669 1.00 96.31 191 ALA A N 1
ATOM 1521 C CA . ALA A 1 191 ? 13.069 0.876 -12.099 1.00 96.31 191 ALA A CA 1
ATOM 1522 C C . ALA A 1 191 ? 11.599 1.324 -12.112 1.00 96.31 191 ALA A C 1
ATOM 1524 O O . ALA A 1 191 ? 11.118 1.877 -11.123 1.00 96.31 191 ALA A O 1
ATOM 1525 N N . VAL A 1 192 ? 10.851 1.045 -13.181 1.00 95.81 192 VAL A N 1
ATOM 1526 C CA . VAL A 1 192 ? 9.410 1.327 -13.230 1.00 95.81 192 VAL A CA 1
ATOM 1527 C C . VAL A 1 192 ? 8.645 0.435 -12.252 1.00 95.81 192 VAL A C 1
ATOM 1529 O O . VAL A 1 192 ? 7.765 0.955 -11.561 1.00 95.81 192 VAL A O 1
ATOM 1532 N N . THR A 1 193 ? 8.986 -0.855 -12.126 1.00 95.75 193 THR A N 1
ATOM 1533 C CA . THR A 1 193 ? 8.339 -1.772 -11.170 1.00 95.75 193 THR A CA 1
ATOM 1534 C C . THR A 1 193 ? 8.504 -1.248 -9.747 1.00 95.75 193 THR A C 1
ATOM 1536 O O . THR A 1 193 ? 7.524 -1.101 -9.015 1.00 95.75 193 THR A O 1
ATOM 1539 N N . LEU A 1 194 ? 9.739 -0.903 -9.362 1.00 96.62 194 LEU A N 1
ATOM 1540 C CA . LEU A 1 194 ? 10.063 -0.387 -8.032 1.00 96.62 194 LEU A CA 1
ATOM 1541 C C . LEU A 1 194 ? 9.426 0.979 -7.770 1.00 96.62 194 LEU A C 1
ATOM 1543 O O . LEU A 1 194 ? 8.922 1.215 -6.671 1.00 96.62 194 LEU A O 1
ATOM 1547 N N . ALA A 1 195 ? 9.405 1.871 -8.764 1.00 96.50 195 ALA A N 1
ATOM 1548 C CA . ALA A 1 195 ? 8.714 3.149 -8.650 1.00 96.50 195 ALA A CA 1
ATOM 1549 C C . ALA A 1 195 ? 7.206 2.939 -8.446 1.00 96.50 195 ALA A C 1
ATOM 1551 O O . ALA A 1 195 ? 6.640 3.487 -7.504 1.00 96.50 195 ALA A O 1
ATOM 1552 N N . GLY A 1 196 ? 6.562 2.120 -9.281 1.00 96.25 196 GLY A N 1
ATOM 1553 C CA . GLY A 1 196 ? 5.135 1.810 -9.184 1.00 96.25 196 GLY A CA 1
ATOM 1554 C C . GLY A 1 196 ? 4.764 1.202 -7.832 1.00 96.25 196 GLY A C 1
ATOM 1555 O O . GLY A 1 196 ? 3.900 1.738 -7.138 1.00 96.25 196 GLY A O 1
ATOM 1556 N N . ALA A 1 197 ? 5.476 0.153 -7.417 1.00 96.38 197 ALA A N 1
ATOM 1557 C CA . ALA A 1 197 ? 5.291 -0.483 -6.116 1.00 96.38 197 ALA A CA 1
ATOM 1558 C C . ALA A 1 197 ? 5.529 0.507 -4.963 1.00 96.38 197 ALA A C 1
ATOM 1560 O O . ALA A 1 197 ? 4.674 0.677 -4.101 1.00 96.38 197 ALA A O 1
ATOM 1561 N N . GLY A 1 198 ? 6.635 1.258 -4.969 1.00 96.00 198 GLY A N 1
ATOM 1562 C CA . GLY A 1 198 ? 6.931 2.237 -3.918 1.00 96.00 198 GLY A CA 1
ATOM 1563 C C . GLY A 1 198 ? 5.870 3.338 -3.784 1.00 96.00 198 GLY A C 1
ATOM 1564 O O . GLY A 1 198 ? 5.559 3.769 -2.669 1.00 96.00 198 GLY A O 1
ATOM 1565 N N . LEU A 1 199 ? 5.278 3.779 -4.898 1.00 96.88 199 LEU A N 1
ATOM 1566 C CA . LEU A 1 199 ? 4.176 4.744 -4.906 1.00 96.88 199 LEU A CA 1
ATOM 1567 C C . LEU A 1 199 ? 2.866 4.124 -4.375 1.00 96.88 199 LEU A C 1
ATOM 1569 O O . LEU A 1 199 ? 2.153 4.806 -3.631 1.00 96.88 199 LEU A O 1
ATOM 1573 N N . LEU A 1 200 ? 2.566 2.851 -4.678 1.00 96.12 200 LEU A N 1
ATOM 1574 C CA . LEU A 1 200 ? 1.433 2.122 -4.081 1.00 96.12 200 LEU A CA 1
ATOM 1575 C C . LEU A 1 200 ? 1.570 2.027 -2.560 1.00 96.12 200 LEU A C 1
ATOM 1577 O O . LEU A 1 200 ? 0.644 2.423 -1.845 1.00 96.12 200 LEU A O 1
ATOM 1581 N N . VAL A 1 201 ? 2.742 1.623 -2.063 1.00 95.69 201 VAL A N 1
ATOM 1582 C CA . VAL A 1 201 ? 3.021 1.564 -0.623 1.00 95.69 201 VAL A CA 1
ATOM 1583 C C . VAL A 1 201 ? 2.824 2.934 0.028 1.00 95.69 201 VAL A C 1
ATOM 1585 O O 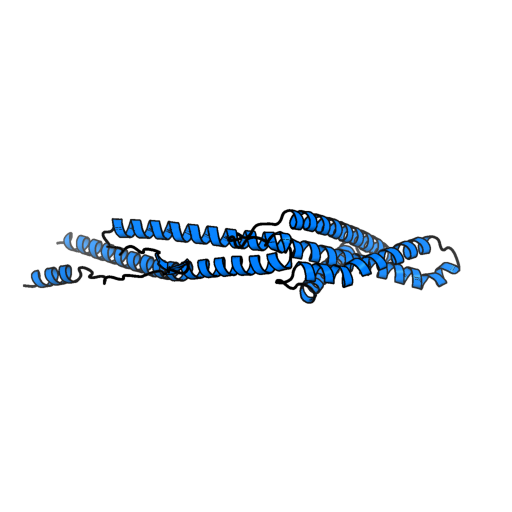. VAL A 1 201 ? 2.155 3.052 1.057 1.00 95.69 201 VAL A O 1
ATOM 1588 N N . CYS A 1 202 ? 3.348 4.002 -0.583 1.00 95.12 202 CYS A N 1
ATOM 1589 C CA . CYS A 1 202 ? 3.159 5.365 -0.081 1.00 95.12 202 CYS A CA 1
ATOM 1590 C C . CYS A 1 202 ? 1.672 5.759 -0.036 1.00 95.12 202 CYS A C 1
ATOM 1592 O O . CYS A 1 202 ? 1.214 6.335 0.954 1.00 95.12 202 CYS A O 1
ATOM 1594 N N . SER A 1 203 ? 0.901 5.419 -1.076 1.00 95.62 203 SER A N 1
ATOM 1595 C CA . SER A 1 203 ? -0.548 5.640 -1.110 1.00 95.62 203 SER A CA 1
ATOM 1596 C C . SER A 1 203 ? -1.265 4.890 0.015 1.00 95.62 203 SER A C 1
ATOM 1598 O O . SER A 1 203 ? -2.127 5.471 0.682 1.00 95.62 203 SER A O 1
ATOM 1600 N N . TYR A 1 204 ? -0.892 3.631 0.254 1.00 94.69 204 TYR A N 1
ATOM 1601 C CA . TYR A 1 204 ? -1.461 2.792 1.306 1.00 94.69 204 TYR A CA 1
ATOM 1602 C C . TYR A 1 204 ? -1.180 3.344 2.705 1.00 94.69 204 TYR A C 1
ATOM 1604 O O . TYR A 1 204 ? -2.101 3.445 3.521 1.00 94.69 204 TYR A O 1
ATOM 1612 N N . ILE A 1 205 ? 0.067 3.743 2.979 1.00 92.81 205 ILE A N 1
ATOM 1613 C CA . ILE A 1 205 ? 0.457 4.301 4.279 1.00 92.81 205 ILE A CA 1
ATOM 1614 C C . ILE A 1 205 ? -0.300 5.604 4.543 1.00 92.81 205 ILE A C 1
ATOM 1616 O O . ILE A 1 205 ? -0.827 5.783 5.635 1.00 92.81 205 ILE A O 1
ATOM 1620 N N . LEU A 1 206 ? -0.456 6.481 3.546 1.00 92.06 206 LEU A N 1
ATOM 1621 C CA . LEU A 1 206 ? -1.201 7.739 3.697 1.00 92.06 206 LEU A CA 1
ATOM 1622 C C . LEU A 1 206 ? -2.698 7.553 4.007 1.00 92.06 206 LEU A C 1
ATOM 1624 O O . LEU A 1 206 ? -3.331 8.470 4.521 1.00 92.06 206 LEU A O 1
ATOM 1628 N N . LYS A 1 207 ? -3.274 6.368 3.763 1.00 92.88 207 LYS A N 1
ATOM 1629 C CA . LYS A 1 207 ? -4.667 6.047 4.130 1.00 92.88 207 LYS A CA 1
ATOM 1630 C C . LYS A 1 207 ? -4.836 5.642 5.602 1.00 92.88 207 LYS A C 1
ATOM 1632 O O . LYS A 1 207 ? -5.934 5.237 5.987 1.00 92.88 207 LYS A O 1
ATOM 1637 N N . TRP A 1 208 ? -3.790 5.736 6.429 1.00 90.25 208 TRP A N 1
ATOM 1638 C CA . TRP A 1 208 ? -3.829 5.361 7.849 1.00 90.25 208 TRP A CA 1
ATOM 1639 C C . TRP A 1 208 ? -4.955 6.070 8.622 1.00 90.25 208 TRP A C 1
ATOM 1641 O O . TRP A 1 208 ? -5.747 5.405 9.282 1.00 90.25 208 TRP A O 1
ATOM 1651 N N . SER A 1 209 ? -5.106 7.391 8.464 1.00 84.25 209 SER A N 1
ATOM 1652 C CA . SER A 1 209 ? -6.104 8.177 9.208 1.00 84.25 209 SER A CA 1
ATOM 1653 C C . SER A 1 209 ? -7.539 7.799 8.833 1.00 84.25 209 SER A C 1
ATOM 1655 O O . SER A 1 209 ? -8.418 7.716 9.686 1.00 84.25 209 SER A O 1
ATOM 1657 N N . GLN A 1 210 ? -7.777 7.477 7.558 1.00 89.31 210 GLN A N 1
ATOM 1658 C CA . GLN A 1 210 ? -9.065 6.965 7.093 1.00 89.31 210 GLN A CA 1
ATOM 1659 C C . GLN A 1 210 ? -9.365 5.572 7.655 1.00 89.31 210 GLN A C 1
ATOM 1661 O O . GLN A 1 210 ? -10.517 5.279 7.967 1.00 89.31 210 GLN A O 1
ATOM 1666 N N . ARG A 1 211 ? -8.350 4.709 7.775 1.00 89.56 211 ARG A N 1
ATOM 1667 C CA . ARG A 1 211 ? -8.492 3.364 8.348 1.00 89.56 211 ARG A CA 1
ATOM 1668 C C . ARG A 1 211 ? -8.859 3.436 9.826 1.00 89.56 211 ARG A C 1
ATOM 1670 O O . ARG A 1 211 ? -9.834 2.807 10.225 1.00 89.56 211 ARG A O 1
ATOM 1677 N N . ASP A 1 212 ? -8.138 4.253 10.588 1.00 84.12 212 ASP A N 1
ATOM 1678 C CA . ASP A 1 212 ? -8.394 4.471 12.013 1.00 84.12 212 ASP A CA 1
ATOM 1679 C C . ASP A 1 212 ? -9.771 5.098 12.240 1.00 84.12 212 ASP A C 1
ATOM 1681 O O . ASP A 1 212 ? -10.524 4.651 13.101 1.00 84.12 212 ASP A O 1
ATOM 1685 N N . SER A 1 213 ? -10.147 6.077 11.412 1.00 82.00 213 SER A N 1
ATOM 1686 C CA . SER A 1 213 ? -11.477 6.681 11.467 1.00 82.00 213 SER A CA 1
ATOM 1687 C C . SER A 1 213 ? -12.580 5.662 11.171 1.00 82.00 213 SER A C 1
ATOM 1689 O O . SER A 1 213 ? -13.541 5.575 11.930 1.00 82.00 213 SER A O 1
ATOM 1691 N N . LYS A 1 214 ? -12.444 4.837 10.124 1.00 88.38 214 LYS A N 1
ATOM 1692 C CA . LYS A 1 214 ? -13.419 3.775 9.817 1.00 88.38 214 LYS A CA 1
ATOM 1693 C C . LYS A 1 214 ? -13.535 2.753 10.946 1.00 88.38 214 LYS A C 1
ATOM 1695 O O . LYS A 1 214 ? -14.646 2.358 11.281 1.00 88.38 214 LYS A O 1
ATOM 1700 N N . HIS A 1 215 ? -12.408 2.344 11.528 1.00 84.81 215 HIS A N 1
ATOM 1701 C CA . HIS A 1 215 ? -12.399 1.406 12.647 1.00 84.81 215 HIS A CA 1
ATOM 1702 C C . HIS A 1 215 ? -13.106 1.998 13.871 1.00 84.81 215 HIS A C 1
ATOM 1704 O O . HIS A 1 215 ? -13.999 1.365 14.428 1.00 84.81 215 HIS A O 1
ATOM 1710 N N . PHE A 1 216 ? -12.796 3.250 14.213 1.00 75.94 216 PHE A N 1
ATOM 1711 C CA . PHE A 1 216 ? -13.451 3.966 15.302 1.00 75.94 216 PHE A CA 1
ATOM 1712 C C . PHE A 1 216 ? -14.966 4.102 15.096 1.00 75.94 216 PHE A C 1
ATOM 1714 O O . PHE A 1 216 ? -15.731 3.789 16.001 1.00 75.94 216 PHE A O 1
ATOM 1721 N N . HIS A 1 217 ? -15.422 4.510 13.907 1.00 72.88 217 HIS A N 1
ATOM 1722 C CA . HIS A 1 217 ? -16.859 4.609 13.616 1.00 72.88 217 HIS A CA 1
ATOM 1723 C C . HIS A 1 217 ? -17.560 3.246 13.696 1.00 72.88 217 HIS A C 1
ATOM 1725 O O . HIS A 1 217 ? -18.686 3.176 14.182 1.00 72.88 217 HIS A O 1
ATOM 1731 N N . GLY A 1 218 ? -16.889 2.166 13.281 1.00 76.62 218 GLY A N 1
ATOM 1732 C CA . GLY A 1 218 ? -17.392 0.803 13.456 1.00 76.62 218 GLY A CA 1
ATOM 1733 C C . GLY A 1 218 ? -17.575 0.432 14.929 1.00 76.62 218 GLY A C 1
ATOM 1734 O O . GLY A 1 218 ? -18.618 -0.106 15.294 1.00 76.62 218 GLY A O 1
ATOM 1735 N N . LEU A 1 219 ? -16.611 0.785 15.786 1.00 72.81 219 LEU A N 1
ATOM 1736 C CA . LEU A 1 219 ? -16.713 0.580 17.234 1.00 72.81 219 LEU A CA 1
ATOM 1737 C C . LEU A 1 219 ? -17.838 1.416 17.858 1.00 72.81 219 LEU A C 1
ATOM 1739 O O . LEU A 1 219 ? -18.611 0.895 18.653 1.00 72.81 219 LEU A O 1
ATOM 1743 N N . VAL A 1 220 ? -17.986 2.685 17.460 1.00 70.00 220 VAL A N 1
ATOM 1744 C CA . VAL A 1 220 ? -19.077 3.556 17.935 1.00 70.00 220 VAL A CA 1
ATOM 1745 C C . VAL A 1 220 ? -20.444 3.001 17.537 1.00 70.00 220 VAL A C 1
ATOM 1747 O O . VAL A 1 220 ? -21.359 2.978 18.357 1.00 70.00 220 VAL A O 1
ATOM 1750 N N . GLN A 1 221 ? -20.595 2.534 16.295 1.00 75.62 221 GLN A N 1
ATOM 1751 C CA . GLN A 1 221 ? -21.843 1.941 15.818 1.00 75.62 221 GLN A CA 1
ATOM 1752 C C . GLN A 1 221 ? -22.171 0.640 16.562 1.00 75.62 221 GLN A C 1
ATOM 1754 O O . GLN A 1 221 ? -23.327 0.420 16.933 1.00 75.62 221 GLN A O 1
ATOM 1759 N N . ALA A 1 222 ? -21.166 -0.204 16.806 1.00 70.12 222 ALA A N 1
ATOM 1760 C CA . ALA A 1 222 ? -21.336 -1.419 17.590 1.00 70.12 222 ALA A CA 1
ATOM 1761 C C . ALA A 1 222 ? -21.760 -1.084 19.027 1.00 70.12 222 ALA A C 1
ATOM 1763 O O . ALA A 1 222 ? -22.778 -1.593 19.490 1.00 70.12 222 ALA A O 1
ATOM 1764 N N . TYR A 1 223 ? -21.064 -0.151 19.681 1.00 68.69 223 TYR A N 1
ATOM 1765 C CA . TYR A 1 223 ? -21.388 0.305 21.031 1.00 68.69 223 TYR A CA 1
ATOM 1766 C C . TYR A 1 223 ? -22.814 0.865 21.126 1.00 68.69 223 TYR A C 1
ATOM 1768 O O . TYR A 1 223 ? -23.554 0.513 22.041 1.00 68.69 223 TYR A O 1
ATOM 1776 N N . ALA A 1 224 ? -23.229 1.699 20.166 1.00 68.38 224 ALA A N 1
ATOM 1777 C CA . ALA A 1 224 ? -24.584 2.248 20.120 1.00 68.38 224 ALA A CA 1
ATOM 1778 C C . ALA A 1 224 ? -25.651 1.149 19.990 1.00 68.38 224 ALA A C 1
ATOM 1780 O O . ALA A 1 224 ? -26.665 1.210 20.678 1.00 68.38 224 ALA A O 1
ATOM 1781 N N . SER A 1 225 ? -25.391 0.127 19.167 1.00 69.56 225 SER A N 1
ATOM 1782 C CA . SER A 1 225 ? -26.301 -1.012 18.975 1.00 69.56 225 SER A CA 1
ATOM 1783 C C . SER A 1 225 ? -26.402 -1.883 20.233 1.00 69.56 225 SER A C 1
ATOM 1785 O O . SER A 1 225 ? -27.489 -2.311 20.609 1.00 69.56 225 SER A O 1
ATOM 1787 N N . TYR A 1 226 ? -25.278 -2.120 20.921 1.00 67.25 226 TYR A N 1
ATOM 1788 C CA . TYR A 1 226 ? -25.273 -2.839 22.198 1.00 67.25 226 TYR A CA 1
ATOM 1789 C C . TYR A 1 226 ? -25.993 -2.060 23.295 1.00 67.25 226 TYR A C 1
ATOM 1791 O O . TYR A 1 226 ? -26.717 -2.653 24.091 1.00 67.25 226 TYR A O 1
ATOM 1799 N N . LYS A 1 227 ? -25.821 -0.735 23.326 1.00 69.19 227 LYS A N 1
ATOM 1800 C CA . LYS A 1 227 ? -26.488 0.129 24.296 1.00 69.19 227 LYS A CA 1
ATOM 1801 C C . LYS A 1 227 ? -28.003 0.148 24.085 1.00 69.19 227 LYS A C 1
ATOM 1803 O O . LYS A 1 227 ? -28.723 -0.061 25.052 1.00 69.19 227 LYS A O 1
ATOM 1808 N N . SER A 1 228 ? -28.477 0.338 22.851 1.00 68.62 228 SER A N 1
ATOM 1809 C CA . SER A 1 228 ? -29.918 0.343 22.565 1.00 68.62 228 SER A CA 1
ATOM 1810 C C . SER A 1 228 ? -30.559 -1.011 22.868 1.00 68.62 228 SER A C 1
ATOM 1812 O O . SER A 1 228 ? -31.608 -1.062 23.491 1.00 68.62 228 SER A O 1
ATOM 1814 N N . PHE A 1 229 ? -29.896 -2.116 22.513 1.00 66.06 229 PHE A N 1
ATOM 1815 C CA . PHE A 1 229 ? -30.383 -3.455 22.846 1.00 66.06 229 PHE A CA 1
ATOM 1816 C C . PHE A 1 229 ? -30.399 -3.714 24.362 1.00 66.06 229 PHE A C 1
ATOM 1818 O O . PHE A 1 229 ? -31.287 -4.394 24.869 1.00 66.06 229 PHE A O 1
ATOM 1825 N N . HIS A 1 230 ? -29.430 -3.173 25.106 1.00 66.88 230 HIS A N 1
ATOM 1826 C CA . HIS A 1 230 ? -29.426 -3.255 26.565 1.00 66.88 230 HIS A CA 1
ATOM 1827 C C . HIS A 1 230 ? -30.571 -2.449 27.193 1.00 66.88 230 HIS A C 1
ATOM 1829 O O . HIS A 1 230 ? -31.213 -2.947 28.114 1.00 66.88 230 HIS A O 1
ATOM 1835 N N . GLU A 1 231 ? -30.847 -1.246 26.682 1.00 71.25 231 GLU A N 1
ATOM 1836 C CA . GLU A 1 231 ? -32.001 -0.430 27.085 1.00 71.25 231 GLU A CA 1
ATOM 1837 C C . GLU A 1 231 ? -33.323 -1.167 26.781 1.00 71.25 231 GLU A C 1
ATOM 1839 O O . GLU A 1 231 ? -34.140 -1.331 27.681 1.00 71.25 231 GLU A O 1
ATOM 1844 N N . GLU A 1 232 ? -33.481 -1.750 25.585 1.00 66.88 232 GLU A N 1
ATOM 1845 C CA . GLU A 1 232 ? -34.653 -2.571 25.222 1.00 66.88 232 GLU A CA 1
ATOM 1846 C C . GLU A 1 232 ? -34.824 -3.804 26.126 1.00 66.88 232 GLU A C 1
ATOM 1848 O O . GLU A 1 232 ? -35.938 -4.144 26.526 1.00 66.88 232 GLU A O 1
ATOM 1853 N N . LEU A 1 233 ? -33.727 -4.493 26.462 1.00 63.81 233 LEU A N 1
ATOM 1854 C CA . LEU A 1 233 ? -33.763 -5.617 27.396 1.00 63.81 233 LEU A CA 1
ATOM 1855 C C . LEU A 1 233 ? -34.174 -5.172 28.799 1.00 63.81 233 LEU A C 1
ATOM 1857 O O . LEU A 1 233 ? -34.925 -5.890 29.457 1.00 63.81 233 LEU A O 1
ATOM 1861 N N . HIS A 1 234 ? -33.679 -4.023 29.260 1.00 64.31 234 HIS A N 1
ATOM 1862 C CA . HIS A 1 234 ? -34.043 -3.462 30.556 1.00 64.31 234 HIS A CA 1
ATOM 1863 C C . HIS A 1 234 ? -35.542 -3.138 30.612 1.00 64.31 234 HIS A C 1
ATOM 1865 O O . HIS A 1 234 ? -36.212 -3.560 31.552 1.00 64.31 234 HIS A O 1
ATOM 1871 N N . ASP A 1 235 ? -36.077 -2.492 29.574 1.00 68.94 235 ASP A N 1
ATOM 1872 C CA . ASP A 1 235 ? -37.505 -2.177 29.454 1.00 68.94 235 ASP A CA 1
ATOM 1873 C C . ASP A 1 235 ? -38.371 -3.452 29.432 1.00 68.94 235 ASP A C 1
ATOM 1875 O O . ASP A 1 235 ? -39.379 -3.541 30.136 1.00 68.94 235 ASP A O 1
ATOM 1879 N N . LEU A 1 236 ? -37.947 -4.491 28.696 1.00 58.78 236 LEU A N 1
ATOM 1880 C CA . LEU A 1 236 ? -38.606 -5.806 28.690 1.00 58.78 236 LEU A CA 1
ATOM 1881 C C . LEU A 1 236 ? -38.610 -6.451 30.082 1.00 58.78 236 LEU A C 1
ATOM 1883 O O . LEU A 1 236 ? -39.617 -7.017 30.505 1.00 58.78 236 LEU A O 1
ATOM 1887 N N . PHE A 1 237 ? -37.492 -6.396 30.807 1.00 59.62 237 PHE A N 1
ATOM 1888 C CA . PHE A 1 237 ? -37.417 -6.953 32.156 1.00 59.62 237 PHE A CA 1
ATOM 1889 C C . PHE A 1 237 ? -38.340 -6.228 33.143 1.00 59.62 237 PHE A C 1
ATOM 1891 O O . PHE A 1 237 ? -39.000 -6.906 33.940 1.00 59.62 237 PHE A O 1
ATOM 1898 N N . GLU A 1 238 ? -38.431 -4.898 33.054 1.00 62.84 238 GLU A N 1
ATOM 1899 C CA . GLU A 1 238 ? -39.390 -4.110 33.833 1.00 62.84 238 GLU A CA 1
ATOM 1900 C C . GLU A 1 238 ? -40.843 -4.481 33.488 1.00 62.84 238 GLU A C 1
ATOM 1902 O O . GLU A 1 238 ? -41.650 -4.686 34.399 1.00 62.84 238 GLU A O 1
ATOM 1907 N N . GLU A 1 239 ? -41.177 -4.657 32.202 1.00 61.47 239 GLU A N 1
ATOM 1908 C CA . GLU A 1 239 ? -42.520 -5.058 31.749 1.00 61.47 239 GLU A CA 1
ATOM 1909 C C . GLU A 1 239 ? -42.943 -6.424 32.319 1.00 61.47 239 GLU A C 1
ATOM 1911 O O . GLU A 1 239 ? -44.087 -6.610 32.744 1.00 61.47 239 GLU A O 1
ATOM 1916 N N . PHE A 1 240 ? -42.012 -7.379 32.411 1.00 52.03 240 PHE A N 1
ATOM 1917 C CA . PHE A 1 240 ? -42.266 -8.694 33.009 1.00 52.03 240 PHE A CA 1
ATOM 1918 C C . PHE A 1 240 ? -42.277 -8.695 34.551 1.00 52.03 240 PHE A C 1
ATOM 1920 O O . PHE A 1 240 ? -42.404 -9.758 35.168 1.00 52.03 240 PHE A O 1
ATOM 1927 N N . GLY A 1 241 ? -42.178 -7.528 35.197 1.00 46.53 241 GLY A N 1
ATOM 1928 C CA . GLY A 1 241 ? -42.233 -7.389 36.653 1.00 46.53 241 GLY A CA 1
ATOM 1929 C C . GLY A 1 241 ? -40.982 -7.901 37.369 1.00 46.53 241 GLY A C 1
ATOM 1930 O O . GLY A 1 241 ? -41.014 -8.125 38.584 1.00 46.53 241 GLY A O 1
ATOM 1931 N N . TYR A 1 242 ? -39.881 -8.098 36.640 1.00 46.97 242 TYR A N 1
ATOM 1932 C CA . TYR A 1 242 ? -38.578 -8.316 37.247 1.00 46.97 242 TYR A CA 1
ATOM 1933 C C . TYR A 1 242 ? -38.026 -6.949 37.655 1.00 46.97 242 TYR A C 1
ATOM 1935 O O . TYR A 1 242 ? -37.847 -6.076 36.816 1.00 46.97 242 TYR A O 1
ATOM 1943 N N . GLN A 1 243 ? -37.746 -6.750 38.947 1.00 46.84 243 GLN A N 1
ATOM 1944 C CA . GLN A 1 243 ? -36.963 -5.592 39.375 1.00 46.84 243 GLN A CA 1
ATOM 1945 C C . GLN A 1 243 ? -35.538 -5.756 38.841 1.00 46.84 243 GLN A C 1
ATOM 1947 O O . GLN A 1 243 ? -34.720 -6.461 39.434 1.00 46.84 243 GLN A O 1
ATOM 1952 N N . THR A 1 244 ? -35.243 -5.132 37.706 1.00 46.16 244 THR A N 1
ATOM 1953 C CA . THR A 1 244 ? -33.872 -4.833 37.315 1.00 46.16 244 THR A CA 1
ATOM 1954 C C . THR A 1 244 ? -33.386 -3.723 38.231 1.00 46.16 244 THR A C 1
ATOM 1956 O O . THR A 1 244 ? -33.884 -2.600 38.214 1.00 46.16 244 THR A O 1
ATOM 1959 N N . SER A 1 245 ? -32.441 -4.039 39.116 1.00 44.66 245 SER A N 1
ATOM 1960 C CA . SER A 1 245 ? -31.72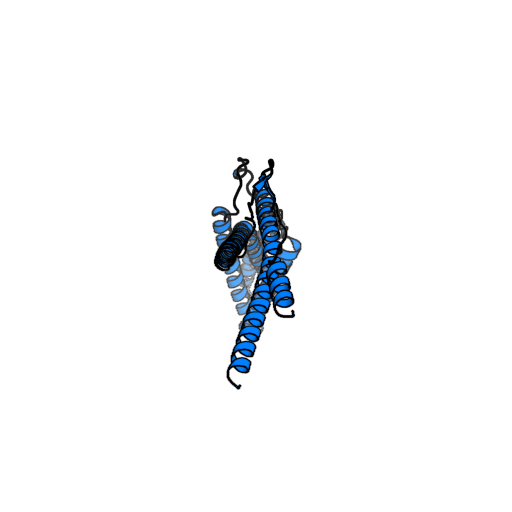7 -2.998 39.840 1.00 44.66 245 SER A CA 1
ATOM 1961 C C . SER A 1 245 ? -31.004 -2.134 38.807 1.00 44.66 245 SER A C 1
ATOM 1963 O O . SER A 1 245 ? -30.179 -2.626 38.038 1.00 44.66 245 SER A O 1
ATOM 1965 N N . SER A 1 246 ? -31.378 -0.855 38.753 1.00 39.81 246 SER A N 1
ATOM 1966 C CA . SER A 1 246 ? -30.898 0.104 37.763 1.00 39.81 246 SER A CA 1
ATOM 1967 C C . SER A 1 246 ? -29.372 0.079 37.675 1.00 39.81 246 SER A C 1
ATOM 1969 O O . SER A 1 246 ? -28.683 0.375 38.656 1.00 39.81 246 SER A O 1
ATOM 1971 N N . LEU A 1 247 ? -28.841 -0.226 36.496 1.00 39.97 247 LEU A N 1
ATOM 1972 C CA . LEU A 1 247 ? -27.431 -0.036 36.187 1.00 39.97 247 LEU A CA 1
ATOM 1973 C C . LEU A 1 247 ? -27.195 1.460 35.957 1.00 39.97 247 LEU A C 1
ATOM 1975 O O . LEU A 1 247 ? -27.458 1.991 34.881 1.00 39.97 247 LEU A O 1
ATOM 1979 N N . ARG A 1 248 ? -26.708 2.168 36.982 1.00 38.22 248 ARG A N 1
ATOM 1980 C CA . ARG A 1 248 ? -26.123 3.497 36.777 1.00 38.22 248 ARG A CA 1
ATOM 1981 C C . ARG A 1 248 ? -24.686 3.325 36.302 1.00 38.22 248 ARG A C 1
ATOM 1983 O O . ARG A 1 248 ? -23.839 2.818 37.033 1.00 38.22 248 ARG A O 1
ATOM 1990 N N . CYS A 1 249 ? -24.397 3.783 35.087 1.00 36.56 249 CYS A N 1
ATOM 1991 C CA . CYS A 1 249 ? -23.026 4.104 34.706 1.00 36.56 249 CYS A CA 1
ATOM 1992 C C . CYS A 1 249 ? -22.620 5.382 35.448 1.00 36.56 249 CYS A C 1
ATOM 1994 O O . CYS A 1 249 ? -22.922 6.484 34.995 1.00 36.56 249 CYS A O 1
ATOM 1996 N N . GLU A 1 250 ? -21.963 5.240 36.596 1.00 36.34 250 GLU A N 1
ATOM 1997 C CA . GLU A 1 250 ? -21.297 6.362 37.252 1.00 36.34 250 GLU A CA 1
ATOM 1998 C C . GLU A 1 250 ? -19.867 6.483 36.711 1.00 36.34 250 GLU A C 1
ATOM 2000 O O . GLU A 1 250 ? -19.155 5.497 36.504 1.00 36.34 250 GLU A O 1
ATOM 2005 N N . PHE A 1 251 ? -19.449 7.713 36.433 1.00 37.38 251 PHE A N 1
ATOM 2006 C CA . PHE A 1 251 ? -18.051 8.018 36.156 1.00 37.38 251 PHE A CA 1
ATOM 2007 C C . PHE A 1 251 ? -17.350 8.198 37.504 1.00 37.38 251 PHE A C 1
ATOM 2009 O O . PHE A 1 251 ? -17.810 8.980 38.334 1.00 37.38 251 PHE A O 1
ATOM 2016 N N . ALA A 1 252 ? -16.253 7.475 37.736 1.00 43.12 252 ALA A N 1
ATOM 2017 C CA . ALA A 1 252 ? -15.374 7.748 38.867 1.00 43.12 252 ALA A CA 1
ATOM 2018 C C . ALA A 1 252 ? -14.818 9.181 38.775 1.00 43.12 252 ALA A C 1
ATOM 2020 O O . ALA A 1 252 ? -14.796 9.772 37.693 1.00 43.12 252 ALA A O 1
ATOM 2021 N N . GLU A 1 253 ? -14.314 9.721 39.891 1.00 35.69 253 GLU A N 1
ATOM 2022 C CA . GLU A 1 253 ? -13.717 11.071 39.983 1.00 35.69 253 GLU A CA 1
ATOM 2023 C C . GLU A 1 253 ? -12.596 11.342 38.953 1.00 35.69 253 GLU A C 1
ATOM 2025 O O . GLU A 1 253 ? -12.216 12.487 38.727 1.00 35.69 253 GLU A O 1
ATOM 2030 N N . ASP A 1 254 ? -12.092 10.305 38.283 1.00 38.72 254 ASP A N 1
ATOM 2031 C CA . ASP A 1 254 ? -11.082 10.356 37.227 1.00 38.72 254 ASP A CA 1
ATOM 2032 C C . ASP A 1 254 ? -11.622 10.101 35.802 1.00 38.72 254 ASP A C 1
ATOM 2034 O O . ASP A 1 254 ? -10.853 9.782 34.889 1.00 38.72 254 ASP A O 1
ATOM 2038 N N . ASN A 1 255 ? -12.935 10.234 35.584 1.00 37.06 255 ASN A N 1
ATOM 2039 C CA . ASN A 1 255 ? -13.611 9.998 34.301 1.00 37.06 255 ASN A CA 1
ATOM 2040 C C . ASN A 1 255 ? -13.485 8.561 33.751 1.00 37.06 255 ASN A C 1
ATOM 2042 O O . ASN A 1 255 ? -13.746 8.311 32.566 1.00 37.06 255 ASN A O 1
ATOM 2046 N N . ARG A 1 256 ? -13.129 7.571 34.579 1.00 34.00 256 ARG A N 1
ATOM 2047 C CA . ARG A 1 256 ? -13.309 6.160 34.214 1.00 34.00 256 ARG A CA 1
ATOM 2048 C C . ARG A 1 256 ? -14.771 5.766 34.450 1.00 34.00 256 ARG A C 1
ATOM 2050 O O . ARG A 1 256 ? -15.259 5.962 35.558 1.00 34.00 256 ARG A O 1
ATOM 2057 N N . PRO A 1 257 ? -15.490 5.205 33.460 1.00 36.19 257 PRO A N 1
ATOM 2058 C CA . PRO A 1 257 ? -16.798 4.631 33.739 1.00 36.19 257 PRO A CA 1
ATOM 2059 C C . PRO A 1 257 ? -16.601 3.425 34.656 1.00 36.19 257 PRO A C 1
ATOM 2061 O O . PRO A 1 257 ? -15.902 2.473 34.300 1.00 36.19 257 PRO A O 1
ATOM 2064 N N . VAL A 1 258 ? -17.189 3.483 35.846 1.00 35.47 258 VAL A N 1
ATOM 2065 C CA . VAL A 1 258 ? -17.256 2.355 36.766 1.00 35.47 258 VAL A CA 1
ATOM 2066 C C . VAL A 1 258 ? -18.665 1.803 36.664 1.00 35.47 258 VAL A C 1
ATOM 2068 O O . VAL A 1 258 ? -19.651 2.477 36.946 1.00 35.47 258 VAL A O 1
ATOM 2071 N N . THR A 1 259 ? -18.764 0.554 36.224 1.00 37.72 259 THR A N 1
ATOM 2072 C CA . THR A 1 259 ? -20.047 -0.143 36.207 1.00 37.72 259 THR A CA 1
ATOM 2073 C C . THR A 1 259 ? -20.282 -0.685 37.613 1.00 37.72 259 THR A C 1
ATOM 2075 O O . THR A 1 259 ? -19.770 -1.747 37.965 1.00 37.72 259 THR A O 1
ATOM 2078 N N . VAL A 1 260 ? -20.977 0.080 38.458 1.00 36.06 260 VAL A N 1
ATOM 2079 C CA . VAL A 1 260 ? -21.318 -0.358 39.816 1.00 36.06 260 VAL A CA 1
ATOM 2080 C C . VAL A 1 260 ? -22.542 -1.265 39.733 1.00 36.06 260 VAL A C 1
ATOM 2082 O O . VAL A 1 260 ? -23.669 -0.815 39.546 1.00 36.06 260 VAL A O 1
ATOM 2085 N N . LEU A 1 261 ? -22.310 -2.570 39.860 1.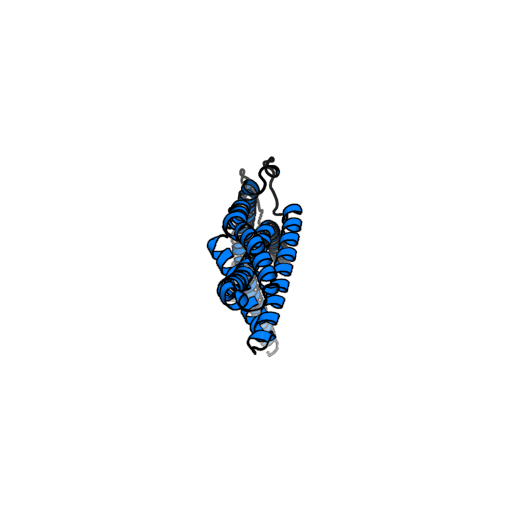00 35.34 261 LEU A N 1
ATOM 2086 C CA . LEU A 1 261 ? -23.365 -3.571 39.993 1.00 35.34 261 LEU A CA 1
ATOM 2087 C C . LEU A 1 261 ? -23.828 -3.608 41.453 1.00 35.34 261 LEU A C 1
ATOM 2089 O O . LEU A 1 261 ? -23.226 -4.281 42.289 1.00 35.34 261 LEU A O 1
ATOM 2093 N N . VAL A 1 262 ? -24.919 -2.908 41.766 1.00 38.03 262 VAL A N 1
ATOM 2094 C CA . VAL A 1 262 ? -25.684 -3.193 42.986 1.00 38.03 262 VAL A CA 1
ATOM 2095 C C . VAL A 1 262 ? -26.622 -4.355 42.665 1.00 38.03 262 VAL A C 1
ATOM 2097 O O . VAL A 1 262 ? -27.750 -4.176 42.206 1.00 38.03 262 VAL A O 1
ATOM 2100 N N . ILE A 1 263 ? -26.127 -5.580 42.853 1.00 34.50 263 ILE A N 1
ATOM 2101 C CA . ILE A 1 263 ? -26.979 -6.772 42.860 1.00 34.50 263 ILE A CA 1
ATOM 2102 C C . ILE A 1 263 ? -27.626 -6.833 44.242 1.00 34.50 263 ILE A C 1
ATOM 2104 O O . ILE A 1 263 ? -27.114 -7.501 45.143 1.00 34.50 263 ILE A O 1
ATOM 2108 N N . GLU A 1 264 ? -28.755 -6.150 44.433 1.00 36.41 264 GLU A N 1
ATOM 2109 C CA . GLU A 1 264 ? -29.666 -6.623 45.469 1.00 36.41 264 GLU A CA 1
ATOM 2110 C C . GLU A 1 264 ? -30.192 -7.980 45.011 1.00 36.41 264 GLU A C 1
ATOM 2112 O O . GLU A 1 264 ? -30.670 -8.154 43.891 1.00 36.41 264 GLU A O 1
ATOM 2117 N N . GLN A 1 265 ? -29.970 -8.979 45.862 1.00 36.41 265 GLN A N 1
ATOM 2118 C CA . GLN A 1 265 ? -30.298 -10.370 45.610 1.00 36.41 265 GLN A CA 1
ATOM 2119 C C . GLN A 1 265 ? -31.669 -10.498 44.949 1.00 36.41 265 GLN A C 1
ATOM 2121 O O . GLN A 1 265 ? -32.664 -9.998 45.470 1.00 36.41 265 GLN A O 1
ATOM 2126 N N . LEU A 1 266 ? -31.716 -11.287 43.874 1.00 37.28 266 LEU A N 1
ATOM 2127 C CA . LEU A 1 266 ? -32.904 -11.996 43.415 1.00 37.28 266 LEU A CA 1
ATOM 2128 C C . LEU A 1 266 ? -33.491 -12.797 44.595 1.00 37.28 266 LEU A C 1
ATOM 2130 O O . LEU A 1 266 ? -33.320 -14.011 44.706 1.00 37.28 266 LEU A O 1
ATOM 2134 N N . LYS A 1 267 ? -34.234 -12.133 45.487 1.00 36.75 267 LYS A N 1
ATOM 2135 C CA . LYS A 1 267 ? -35.287 -12.754 46.285 1.00 36.75 267 LYS A CA 1
ATOM 2136 C C . LYS A 1 267 ? -36.418 -13.043 45.310 1.00 36.75 267 LYS A C 1
ATOM 2138 O O . LYS A 1 267 ? -37.466 -12.409 45.326 1.00 36.75 267 LYS A O 1
ATOM 2143 N N . ILE A 1 268 ? -36.180 -14.013 44.425 1.00 37.06 268 ILE A N 1
ATOM 2144 C CA . ILE A 1 268 ? -37.265 -14.660 43.706 1.00 37.06 268 ILE A CA 1
ATOM 2145 C C . ILE A 1 268 ? -38.204 -15.160 44.790 1.00 37.06 268 ILE A C 1
ATOM 2147 O O . ILE A 1 268 ? -37.805 -15.907 45.689 1.00 37.06 268 ILE A O 1
ATOM 2151 N N . ASP A 1 269 ? -39.459 -14.769 44.655 1.00 36.50 269 ASP A N 1
ATOM 2152 C CA . ASP A 1 269 ? -40.632 -15.195 45.406 1.00 36.50 269 ASP A CA 1
ATOM 2153 C C . ASP A 1 269 ? -40.911 -16.723 45.289 1.00 36.50 269 ASP A C 1
ATOM 2155 O O . ASP A 1 269 ? -42.046 -17.199 45.349 1.00 36.50 269 ASP A O 1
ATOM 2159 N N . LEU A 1 270 ? -39.866 -17.556 45.184 1.00 36.31 270 LEU A N 1
ATOM 2160 C CA . LEU A 1 270 ? -39.891 -19.008 45.366 1.00 36.31 270 LEU A CA 1
ATOM 2161 C C . LEU A 1 270 ? -40.345 -19.391 46.785 1.00 36.31 270 LEU A C 1
ATOM 2163 O O . LEU A 1 270 ? -40.859 -20.495 46.984 1.00 36.31 270 LEU A O 1
ATOM 2167 N N . ALA A 1 271 ? -40.244 -18.475 47.754 1.00 35.44 271 ALA A N 1
ATOM 2168 C CA . ALA A 1 271 ? -40.848 -18.631 49.076 1.00 35.44 271 ALA A CA 1
ATOM 2169 C C . ALA A 1 271 ? -42.390 -18.604 49.023 1.00 35.44 271 ALA A C 1
ATOM 2171 O O . ALA A 1 271 ? -43.047 -19.347 49.758 1.00 35.44 271 ALA A O 1
ATOM 2172 N N . ARG A 1 272 ? -42.991 -17.840 48.099 1.00 38.75 272 ARG A N 1
ATOM 2173 C CA . ARG A 1 272 ? -44.453 -17.729 47.973 1.00 38.75 272 ARG A CA 1
ATOM 2174 C C . ARG A 1 272 ? -45.080 -18.945 47.288 1.00 38.75 272 ARG A C 1
ATOM 2176 O O . ARG A 1 272 ? -46.168 -19.373 47.677 1.00 38.75 272 ARG A O 1
ATOM 2183 N N . ASN A 1 273 ? -44.363 -19.574 46.352 1.00 38.41 273 ASN A N 1
ATOM 2184 C CA . ASN A 1 273 ? -44.824 -20.804 45.696 1.00 38.41 273 ASN A CA 1
ATOM 2185 C C . ASN A 1 273 ? -44.504 -22.095 46.472 1.00 38.41 273 ASN A C 1
ATOM 2187 O O . ASN A 1 273 ? -45.266 -23.056 46.359 1.00 38.41 273 ASN A O 1
ATOM 2191 N N . ARG A 1 274 ? -43.463 -22.137 47.322 1.00 40.38 274 ARG A N 1
ATOM 2192 C CA . ARG A 1 274 ? -43.280 -23.258 48.272 1.00 40.38 274 ARG A CA 1
ATOM 2193 C C . ARG A 1 274 ? -44.301 -23.228 49.415 1.00 40.38 274 ARG A C 1
ATOM 2195 O O . ARG A 1 274 ? -44.802 -24.287 49.782 1.00 40.38 274 ARG A O 1
ATOM 2202 N N . SER A 1 275 ? -44.688 -22.040 49.891 1.00 37.41 275 SER A N 1
ATOM 2203 C CA . SER A 1 275 ? -45.755 -21.874 50.892 1.00 37.41 275 SER A CA 1
ATOM 2204 C C . SER A 1 275 ? -47.121 -22.353 50.374 1.00 37.41 275 SER A C 1
ATOM 2206 O O . SER A 1 275 ? -47.773 -23.165 51.028 1.00 37.41 275 SER A O 1
ATOM 2208 N N . LYS A 1 276 ? -47.521 -21.980 49.147 1.00 38.56 276 LYS A N 1
ATOM 2209 C CA . LYS A 1 276 ? -48.783 -22.470 48.554 1.00 38.56 276 LYS A CA 1
ATOM 2210 C C . LYS A 1 276 ? -48.789 -23.976 48.272 1.00 38.56 276 LYS A C 1
ATOM 2212 O O . LYS A 1 276 ? -49.835 -24.601 48.414 1.00 38.56 276 LYS A O 1
ATOM 2217 N N . LYS A 1 277 ? -47.646 -24.581 47.923 1.00 38.25 277 LYS A N 1
ATOM 2218 C CA . LYS A 1 277 ? -47.560 -26.040 47.724 1.00 38.25 277 LYS A CA 1
ATOM 2219 C C . LYS A 1 277 ? -47.592 -26.827 49.038 1.00 38.25 277 LYS A C 1
ATOM 2221 O O . LYS A 1 277 ? -48.127 -27.927 49.047 1.00 38.25 277 LYS A O 1
ATOM 2226 N N . GLN A 1 278 ? -47.083 -26.270 50.140 1.00 38.81 278 GLN A N 1
ATOM 2227 C CA . GLN A 1 278 ? -47.205 -26.885 51.471 1.00 38.81 278 GLN A CA 1
ATOM 2228 C C . GLN A 1 278 ? -48.578 -26.651 52.125 1.00 38.81 278 GLN A C 1
ATOM 2230 O O . GLN A 1 278 ? -49.016 -27.489 52.904 1.00 38.81 278 GLN A O 1
ATOM 2235 N N . LEU A 1 279 ? -49.294 -25.578 51.767 1.00 38.12 279 LEU A N 1
ATOM 2236 C CA . LEU A 1 279 ? -50.677 -25.326 52.203 1.00 38.12 279 LEU A CA 1
ATOM 2237 C C . LEU A 1 279 ? -51.743 -26.116 51.422 1.00 38.12 279 LEU A C 1
ATOM 2239 O O . LEU A 1 279 ? -52.873 -26.192 51.882 1.00 38.12 279 LEU A O 1
ATOM 2243 N N . MET A 1 280 ? -51.402 -26.720 50.278 1.00 38.22 280 MET A N 1
ATOM 2244 C CA . MET A 1 280 ? -52.285 -27.649 49.548 1.00 38.22 280 MET A CA 1
ATOM 2245 C C . MET A 1 280 ? -51.971 -29.135 49.807 1.00 38.22 280 MET A C 1
ATOM 2247 O O . MET A 1 280 ? -52.593 -30.004 49.203 1.00 38.22 280 MET A O 1
ATOM 2251 N N . LEU A 1 281 ? -50.994 -29.431 50.672 1.00 40.91 281 LEU A N 1
ATOM 2252 C CA . LEU A 1 281 ? -50.629 -30.788 51.109 1.00 40.91 281 LEU A CA 1
ATOM 2253 C C . LEU A 1 281 ? -50.969 -31.039 52.594 1.00 40.91 281 LEU A C 1
ATOM 2255 O O . LEU A 1 281 ? -50.452 -31.984 53.187 1.00 40.91 281 LEU A O 1
ATOM 2259 N N . LYS A 1 282 ? -51.831 -30.203 53.185 1.00 39.00 282 LYS A N 1
ATOM 2260 C CA . LYS A 1 282 ? -52.518 -30.470 54.455 1.00 39.00 282 LYS A CA 1
ATOM 2261 C C . LYS A 1 282 ? -54.003 -30.670 54.206 1.00 39.00 282 LYS A C 1
ATOM 2263 O O . LYS A 1 282 ? -54.543 -29.918 53.367 1.00 39.00 282 LYS A O 1
#

pLDDT: mean 75.35, std 19.71, range [34.0, 97.38]

Foldseek 3Di:
DPPVVVVVVVVVVVVVVVVVVVVVLVVVVVVLVVVLVVLVVVLVVLQVLQLLLCCQPPVVVNPDPDRDAQDQDVVLLVLLVVLLVLLVVLLVVLLVLQLVVCVVVVHHSVVSSVVLVVLLVVLLVVLCVPQDDLSRLPNSLVCLCVPFQVVLVVLLVVLVVLLVVLVVDDDPCNVVCVVSNVCSSVSNSVSSSRNSSSSNNNSVSSCSSVVSNVVSVVSVVVSVVSVVVVVVSCVVCVVVVNPDPDFDQDQDPVRRGDRDDPPPDPPPVPVVVVVVVVVVVD

Radius of gyration: 34.02 Å; chains: 1; bounding box: 91×58×93 Å